Protein AF-A0A956KHQ6-F1 (afdb_monomer_lite)

Radius of gyration: 21.39 Å; chains: 1; bounding box: 48×34×70 Å

pLDDT: mean 74.49, std 21.56, range [24.77, 98.25]

Sequence (279 aa):
MSTRVIALLSSTLSLFLGGCQPMSSISGCDPDSEDFTHARELTGEQVTTFAQRWGVEDPAMISCDQLCRSSYNDQRGWEATTVEASCEMQLETDMSGAVTSATISCAGEGIEYYCEGRRPLGHVELVADARAGTIALADHLVTCAHLEQASVVAFSELAALLTSWGAPARLAARCQAAAVEESRHAARISELARRAGATNEPPAPTQTPAPRSLEDVARHNATEGCVWETWAALRASWTAARAEDPALRAAYAEIAAEEAGHAQLAWDLHAWLIDQLTP

Secondary structure (DSSP, 8-state):
--HHHHHHHHHHHHHHTTT-----S-TT-PPPEEEEEEEEEEEHHHHHHHHHHTT-SSGGG--HHHHHHHHHHHHHSEEE----TT-EEEEEE-TTS-EEEEEEEEEEEEEE---SSPPPTT---------SS---HHHHHHHHHHHHHHHHHHHHHHHHHHHHTT--HHHHHHHHHHHHHHHHHHHHHHHHHHHTT--PPPPP---PPPP--HHHHHHHIIIIIIIIIHHHHHHHHHHHHH-SSHHHHHHHHHHHHHHHHHHHHHHHHHHHHHHHH--

Foldseek 3Di:
DDPVVVVVVVVVVVVVVPPDDPPDPDDPPDFDKDKDKDKDKFFLVLLVVLCVVVVNPASVPDDLFSSVQSVCCQFAVWGFPDKDPPKDKDFDADPVRRTGMMIIITIGMTGHDDAAAFAAQPDDDPPDPPPTGGCQLLNVLLSQLQRLLRLLNRLQVVLVVCVVVVHDNVLSVLSNVLSVVSVVLSVLSQVVSVVSPHHHDHDDPPDDDDDDDLVSVLVSLVPRQQPRLVVNLVVLVVQLVDPPDPSSVVSSVSVNVSSVSSNVSSVVVNVVSVVVVDD

Structure (mmCIF, N/CA/C/O backbone):
data_AF-A0A956KHQ6-F1
#
_entry.id   AF-A0A956KHQ6-F1
#
loop_
_atom_site.group_PDB
_atom_site.id
_atom_site.type_symbol
_atom_site.label_atom_id
_atom_site.label_alt_id
_atom_site.label_comp_id
_atom_site.label_asym_id
_atom_site.label_entity_id
_atom_site.label_seq_id
_atom_site.pdbx_PDB_ins_code
_atom_site.Cartn_x
_atom_site.Cartn_y
_atom_site.Cartn_z
_atom_site.occupancy
_atom_site.B_iso_or_equiv
_atom_site.auth_seq_id
_atom_site.auth_comp_id
_atom_site.auth_asym_id
_atom_site.auth_atom_id
_atom_site.pdbx_PDB_model_num
ATOM 1 N N . MET A 1 1 ? -10.586 -20.099 -1.878 1.00 41.56 1 MET A N 1
ATOM 2 C CA . MET A 1 1 ? -10.909 -18.656 -1.838 1.00 41.56 1 MET A CA 1
ATOM 3 C C . MET A 1 1 ? -12.109 -18.471 -0.929 1.00 41.56 1 MET A C 1
ATOM 5 O O . MET A 1 1 ? -13.126 -19.113 -1.157 1.00 41.56 1 MET A O 1
ATOM 9 N N . SER A 1 2 ? -11.948 -17.719 0.161 1.00 36.72 2 SER A N 1
ATOM 10 C CA . SER A 1 2 ? -12.972 -17.574 1.203 1.00 36.72 2 SER A CA 1
ATOM 11 C C . SER A 1 2 ? -14.155 -16.747 0.692 1.00 36.72 2 SER A C 1
ATOM 13 O O . SER A 1 2 ? -13.960 -15.722 0.042 1.00 36.72 2 SER A O 1
ATOM 15 N N . THR A 1 3 ? -15.375 -17.178 1.012 1.00 33.22 3 THR A N 1
ATOM 16 C CA . THR A 1 3 ? -16.681 -16.651 0.566 1.00 33.22 3 THR A CA 1
ATOM 17 C C . THR A 1 3 ? -16.866 -15.138 0.781 1.00 33.22 3 THR A C 1
ATOM 19 O O . THR A 1 3 ? -17.748 -14.529 0.185 1.00 33.22 3 THR A O 1
ATOM 22 N N . ARG A 1 4 ? -16.010 -14.504 1.592 1.00 38.50 4 ARG A N 1
ATOM 23 C CA . ARG A 1 4 ? -16.016 -13.059 1.875 1.00 38.50 4 ARG A CA 1
ATOM 24 C C . ARG A 1 4 ? -15.347 -12.203 0.788 1.00 38.50 4 ARG A C 1
ATOM 26 O O . ARG A 1 4 ? -15.759 -11.067 0.594 1.00 38.50 4 ARG A O 1
ATOM 33 N N . VAL A 1 5 ? -14.406 -12.757 0.016 1.00 36.94 5 VAL A N 1
ATOM 34 C CA . VAL A 1 5 ? -13.737 -12.050 -1.102 1.00 36.94 5 VAL A CA 1
ATOM 35 C C . VAL A 1 5 ? -14.703 -11.810 -2.274 1.00 36.94 5 VAL A C 1
ATOM 37 O O . VAL A 1 5 ? -14.616 -10.806 -2.970 1.00 36.94 5 VAL A O 1
ATOM 40 N N . ILE A 1 6 ? -15.690 -12.696 -2.450 1.00 38.72 6 ILE A N 1
ATOM 41 C CA . ILE A 1 6 ? -16.720 -12.586 -3.498 1.00 38.72 6 ILE A CA 1
ATOM 42 C C . ILE A 1 6 ? -17.731 -11.468 -3.179 1.00 38.72 6 ILE A C 1
ATOM 44 O O . ILE A 1 6 ? -18.243 -10.820 -4.090 1.00 38.72 6 ILE A O 1
ATOM 48 N N . ALA A 1 7 ? -17.989 -11.197 -1.894 1.00 35.56 7 ALA A N 1
ATOM 49 C CA . ALA A 1 7 ? -18.907 -10.137 -1.480 1.00 35.56 7 ALA A CA 1
ATOM 50 C C . ALA A 1 7 ? -18.351 -8.735 -1.796 1.00 35.56 7 ALA A C 1
ATOM 52 O O . ALA A 1 7 ? -19.097 -7.883 -2.268 1.00 35.56 7 ALA A O 1
ATOM 53 N N . LEU A 1 8 ? -17.038 -8.526 -1.641 1.00 38.88 8 LEU A N 1
ATOM 54 C CA . LEU A 1 8 ? -16.356 -7.271 -1.988 1.00 38.88 8 LEU A CA 1
ATOM 55 C C . LEU A 1 8 ? -16.464 -6.921 -3.480 1.00 38.88 8 LEU A C 1
ATOM 57 O O . LEU A 1 8 ? -16.699 -5.763 -3.812 1.00 38.88 8 LEU A O 1
ATOM 61 N N . LEU A 1 9 ? -16.394 -7.922 -4.364 1.00 38.81 9 LEU A N 1
ATOM 62 C CA . LEU A 1 9 ? -16.571 -7.740 -5.811 1.00 38.81 9 LEU A CA 1
ATOM 63 C C . LEU A 1 9 ? -18.010 -7.359 -6.207 1.00 38.81 9 LEU A C 1
ATOM 65 O O . LEU A 1 9 ? -18.206 -6.715 -7.231 1.00 38.81 9 LEU A O 1
ATOM 69 N N . SER A 1 10 ? -19.023 -7.732 -5.415 1.00 33.00 10 SER A N 1
ATOM 70 C CA . SER A 1 10 ? -20.428 -7.380 -5.700 1.00 33.00 10 SER A CA 1
ATOM 71 C C . SER A 1 10 ? -20.818 -5.991 -5.176 1.00 33.00 10 SER A C 1
ATOM 73 O O . SER A 1 10 ? -21.649 -5.311 -5.785 1.00 33.00 10 SER A O 1
ATOM 75 N N . SER A 1 11 ? -20.210 -5.546 -4.073 1.00 34.38 11 SER A N 1
ATOM 76 C CA . SER A 1 11 ? -20.475 -4.231 -3.470 1.00 34.38 11 SER A CA 1
ATOM 77 C C . SER A 1 11 ? -19.897 -3.083 -4.298 1.00 34.38 11 SER A C 1
ATOM 79 O O . SER A 1 11 ? -20.563 -2.067 -4.486 1.00 34.38 11 SER A O 1
ATOM 81 N N . THR A 1 12 ? -18.688 -3.255 -4.839 1.00 36.56 12 THR A N 1
ATOM 82 C CA . THR A 1 12 ? -18.050 -2.259 -5.713 1.00 36.56 12 THR A CA 1
ATOM 83 C C . THR A 1 12 ? -18.788 -2.129 -7.043 1.00 36.56 12 THR A C 1
ATOM 85 O O . THR A 1 12 ? -19.030 -1.017 -7.500 1.00 36.56 12 THR A O 1
ATOM 88 N N . LEU A 1 13 ? -19.256 -3.241 -7.620 1.00 33.59 13 LEU A N 1
ATOM 89 C CA . LEU A 1 13 ? -19.982 -3.241 -8.895 1.00 33.59 13 LEU A CA 1
ATOM 90 C C . LEU A 1 13 ? -21.376 -2.584 -8.808 1.00 33.59 13 LEU A C 1
ATOM 92 O O . LEU A 1 13 ? -21.855 -2.011 -9.785 1.00 33.59 13 LEU A O 1
ATOM 96 N N . SER A 1 14 ? -22.017 -2.624 -7.635 1.00 32.75 14 SER A N 1
ATOM 97 C CA . SER A 1 14 ? -23.351 -2.037 -7.424 1.00 32.75 14 SER A CA 1
ATOM 98 C C . SER A 1 14 ? -23.334 -0.504 -7.325 1.00 32.75 14 SER A C 1
ATOM 100 O O . SER A 1 14 ? -24.338 0.134 -7.636 1.00 32.75 14 SER A O 1
ATOM 102 N N . LEU A 1 15 ? -22.200 0.099 -6.948 1.00 31.00 15 LEU A N 1
ATOM 103 C CA . LEU A 1 15 ? -22.035 1.559 -6.874 1.00 31.00 15 LEU A CA 1
ATOM 104 C C . LEU A 1 15 ? -21.934 2.210 -8.265 1.00 31.00 15 LEU A C 1
ATOM 106 O O . LEU A 1 15 ? -22.457 3.304 -8.467 1.00 31.00 15 LEU A O 1
ATOM 110 N N . PHE A 1 16 ? -21.355 1.513 -9.248 1.00 33.62 16 PHE A N 1
ATOM 111 C CA . PHE A 1 16 ? -21.218 2.017 -10.622 1.00 33.62 16 PHE A CA 1
ATOM 112 C C . PHE A 1 16 ? -22.543 2.065 -11.399 1.00 33.62 16 PHE A C 1
ATOM 114 O O . PHE A 1 16 ? -22.717 2.904 -12.280 1.00 33.62 16 PHE A O 1
ATOM 121 N N . LEU A 1 17 ? -23.504 1.199 -11.066 1.00 34.88 17 LEU A N 1
ATOM 122 C CA . LEU A 1 17 ? -24.788 1.110 -11.776 1.00 34.88 17 LEU A CA 1
ATOM 123 C C . LEU A 1 17 ? -25.820 2.161 -11.320 1.00 34.88 17 LEU A C 1
ATOM 125 O O . LEU A 1 17 ? -26.855 2.317 -11.965 1.00 34.88 17 LEU A O 1
ATOM 129 N N . GLY A 1 18 ? -25.546 2.888 -10.229 1.00 33.31 18 GLY A N 1
ATOM 130 C CA . GLY A 1 18 ? -26.454 3.877 -9.633 1.00 33.31 18 GLY A CA 1
ATOM 131 C C . GLY A 1 18 ? -26.322 5.309 -10.161 1.00 33.31 18 GLY A C 1
ATOM 132 O O . GLY A 1 18 ? -27.060 6.180 -9.710 1.00 33.31 18 GLY A O 1
ATOM 133 N N . GLY A 1 19 ? -25.397 5.583 -11.088 1.00 25.61 19 GLY A N 1
ATOM 134 C CA . GLY A 1 19 ? -25.216 6.930 -11.643 1.00 25.61 19 GLY A CA 1
ATOM 135 C C . GLY A 1 19 ? -24.637 7.964 -10.666 1.00 25.61 19 GLY A C 1
ATOM 136 O O . GLY A 1 19 ? -24.775 9.162 -10.909 1.00 25.61 19 GLY A O 1
ATOM 137 N N . CYS A 1 20 ? -23.978 7.538 -9.581 1.00 24.77 20 CYS A N 1
ATOM 138 C CA . CYS A 1 20 ? -23.139 8.441 -8.794 1.00 24.77 20 CYS A CA 1
ATOM 139 C C . CYS A 1 20 ? -21.911 8.835 -9.624 1.00 24.77 20 CYS A C 1
ATOM 141 O O . CYS A 1 20 ? -21.140 7.973 -10.044 1.00 24.77 20 CYS A O 1
ATOM 143 N N . GLN A 1 21 ? -21.725 10.137 -9.855 1.00 30.20 21 GLN A N 1
ATOM 144 C CA . GLN A 1 21 ? -20.446 10.672 -10.328 1.00 30.20 21 GLN A CA 1
ATOM 145 C C . GLN A 1 21 ? -19.329 10.342 -9.320 1.00 30.20 21 GLN A C 1
ATOM 147 O O . GLN A 1 21 ? -19.642 10.143 -8.140 1.00 30.20 21 GLN A O 1
ATOM 152 N N . PRO A 1 22 ? -18.048 10.288 -9.742 1.00 32.34 22 PRO A N 1
ATOM 153 C CA . PRO A 1 22 ? -16.935 9.969 -8.858 1.00 32.34 22 PRO A CA 1
ATOM 154 C C . PRO A 1 22 ? -16.649 11.178 -7.962 1.00 32.34 22 PRO A C 1
ATOM 156 O O . PRO A 1 22 ? -15.699 11.919 -8.156 1.00 32.34 22 PRO A O 1
ATOM 159 N N . MET A 1 23 ? -17.513 11.423 -6.983 1.00 29.50 23 MET A N 1
ATOM 160 C CA . MET A 1 23 ? -17.153 12.220 -5.822 1.00 29.50 23 MET A CA 1
ATOM 161 C C . MET A 1 23 ? -16.640 11.232 -4.784 1.00 29.50 23 MET A C 1
ATOM 163 O O . MET A 1 23 ? -17.420 10.615 -4.056 1.00 29.50 23 MET A O 1
ATOM 167 N N . SER A 1 24 ? -15.318 11.045 -4.775 1.00 32.62 24 SER A N 1
ATOM 168 C CA . SER A 1 24 ? -14.598 10.432 -3.661 1.00 32.62 24 SER A CA 1
ATOM 169 C C . SER A 1 24 ? -15.068 11.104 -2.370 1.00 32.62 24 SER A C 1
ATOM 171 O O . SER A 1 24 ? -14.992 12.323 -2.219 1.00 32.62 24 SER A O 1
ATOM 173 N N . SER A 1 25 ? -15.611 10.334 -1.427 1.0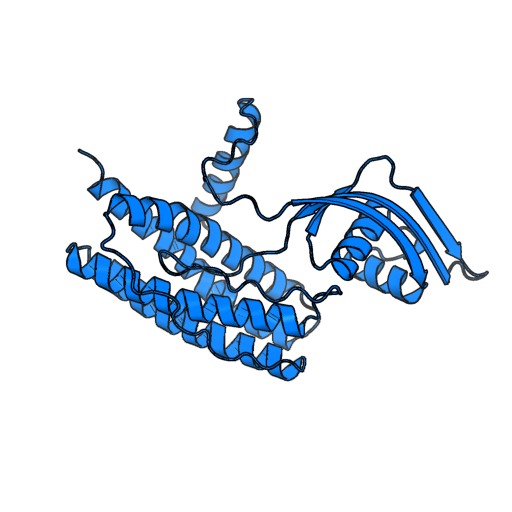0 27.75 25 SER A N 1
ATOM 174 C CA . SER A 1 25 ? -16.112 10.843 -0.144 1.00 27.75 25 SER A CA 1
ATOM 175 C C . SER A 1 25 ? -14.983 11.199 0.836 1.00 27.75 25 SER A C 1
ATOM 177 O O . SER A 1 25 ? -15.183 11.161 2.050 1.00 27.75 25 SER A O 1
ATOM 179 N N . ILE A 1 26 ? -13.783 11.490 0.331 1.00 31.11 26 ILE A N 1
ATOM 180 C CA . ILE A 1 26 ? -12.564 11.661 1.113 1.00 31.11 26 ILE A CA 1
ATOM 181 C C . ILE A 1 26 ? -11.925 13.003 0.739 1.00 31.11 26 ILE A C 1
ATOM 183 O O . ILE A 1 26 ? -11.166 13.121 -0.216 1.00 31.11 26 ILE A O 1
ATOM 187 N N . SER A 1 27 ? -12.250 14.044 1.507 1.00 27.02 27 SER A N 1
ATOM 188 C CA . SER A 1 27 ? -11.581 15.345 1.409 1.00 27.02 27 SER A CA 1
ATOM 189 C C . SER A 1 27 ? -10.087 15.178 1.709 1.00 27.02 27 SER A C 1
ATOM 191 O O . SER A 1 27 ? -9.735 14.894 2.853 1.00 27.02 27 SER A O 1
ATOM 193 N N . GLY A 1 28 ? -9.230 15.400 0.708 1.00 33.12 28 GLY A N 1
ATOM 194 C CA . GLY A 1 28 ? -7.768 15.310 0.830 1.00 33.12 28 GLY A CA 1
ATOM 195 C C . GLY A 1 28 ? -7.148 13.989 0.360 1.00 33.12 28 GLY A C 1
ATOM 196 O O . GLY A 1 28 ? -5.977 13.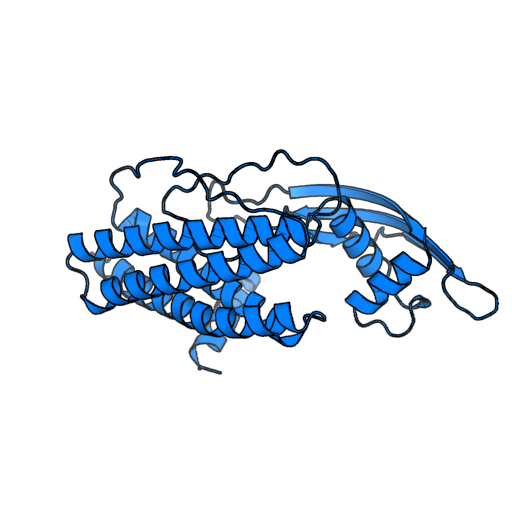759 0.641 1.00 33.12 28 GLY A O 1
ATOM 197 N N . CYS A 1 29 ? -7.907 13.132 -0.332 1.00 36.66 29 CYS A N 1
ATOM 198 C CA . CYS A 1 29 ? -7.406 11.901 -0.952 1.00 36.66 29 CYS A CA 1
ATOM 199 C C . CYS A 1 29 ? -7.827 11.806 -2.422 1.00 36.66 29 CYS A C 1
ATOM 201 O O . CYS A 1 29 ? -8.504 10.855 -2.814 1.00 36.66 29 CYS A O 1
ATOM 203 N N . ASP A 1 30 ? -7.424 12.792 -3.214 1.00 42.19 30 ASP A N 1
ATOM 204 C CA . ASP A 1 30 ? -7.152 12.549 -4.627 1.00 42.19 30 ASP A CA 1
ATOM 205 C C . ASP A 1 30 ? -5.628 12.415 -4.734 1.00 42.19 30 ASP A C 1
ATOM 207 O O . ASP A 1 30 ? -4.937 13.315 -4.244 1.00 42.19 30 ASP A O 1
ATOM 211 N N . PRO A 1 31 ? -5.077 11.305 -5.272 1.00 46.91 31 PRO A N 1
ATOM 212 C CA . PRO A 1 31 ? -3.679 11.320 -5.683 1.00 46.91 31 PRO A CA 1
ATOM 213 C C . PRO A 1 31 ? -3.496 12.495 -6.641 1.00 46.91 31 PRO A C 1
ATOM 215 O O . PRO A 1 31 ? -4.417 12.802 -7.409 1.00 46.91 31 PRO A O 1
ATOM 218 N N . ASP A 1 32 ? -2.336 13.154 -6.584 1.00 52.81 32 ASP A N 1
ATOM 219 C CA . ASP A 1 32 ? -2.045 14.194 -7.561 1.00 52.81 32 ASP A CA 1
ATOM 220 C C . ASP A 1 32 ? -2.244 13.576 -8.947 1.00 52.81 32 ASP A C 1
ATOM 222 O O . ASP A 1 32 ? -1.698 12.518 -9.281 1.00 52.81 32 ASP A O 1
ATOM 226 N N . SER A 1 33 ? -3.153 14.195 -9.690 1.00 68.06 33 SER A N 1
ATOM 227 C CA . SER A 1 33 ? -3.542 13.786 -11.026 1.00 68.06 33 SER A CA 1
ATOM 228 C C . SER A 1 33 ? -3.094 14.857 -11.994 1.00 68.06 33 SER A C 1
ATOM 230 O O . SER A 1 33 ? -3.070 16.053 -11.683 1.00 68.06 33 SER A O 1
ATOM 232 N N . GLU A 1 34 ? -2.691 14.419 -13.173 1.00 79.25 34 GLU A N 1
ATOM 233 C CA . GLU A 1 34 ? -2.316 15.322 -14.241 1.00 79.25 34 GLU A CA 1
ATOM 234 C C . GLU A 1 34 ? -2.882 14.815 -15.556 1.00 79.25 34 GLU A C 1
ATOM 236 O O . GLU A 1 34 ? -2.781 13.631 -15.887 1.00 79.25 34 GLU A O 1
ATOM 241 N N . ASP A 1 35 ? -3.423 15.744 -16.335 1.00 90.00 35 ASP A N 1
ATOM 242 C CA . ASP A 1 35 ? -3.528 15.537 -17.767 1.00 90.00 35 ASP A CA 1
ATOM 243 C C . ASP A 1 35 ? -2.106 15.560 -18.331 1.00 90.00 35 ASP A C 1
ATOM 245 O O . ASP A 1 35 ? -1.358 16.527 -18.144 1.00 90.00 35 ASP A O 1
ATOM 249 N N . PHE A 1 36 ? -1.718 14.503 -19.035 1.00 87.56 36 PHE A N 1
ATOM 250 C CA . PHE A 1 36 ? -0.425 14.428 -19.690 1.00 87.56 36 PHE A CA 1
ATOM 251 C C . PHE A 1 36 ? -0.569 14.521 -21.204 1.00 87.56 36 PHE A C 1
ATOM 253 O O . PHE A 1 36 ? -1.515 14.034 -21.818 1.00 87.56 36 PHE A O 1
ATOM 260 N N . THR A 1 37 ? 0.440 15.121 -21.828 1.00 94.00 37 THR A N 1
ATOM 261 C CA . THR A 1 37 ? 0.752 14.922 -23.243 1.00 94.00 37 THR A CA 1
ATOM 262 C C . THR A 1 37 ? 2.149 14.335 -23.309 1.00 94.00 37 THR A C 1
ATOM 264 O O . THR A 1 37 ? 3.093 14.888 -22.744 1.00 94.00 37 THR A O 1
ATOM 267 N N . HIS A 1 38 ? 2.283 13.200 -23.980 1.00 91.62 38 HIS A N 1
ATOM 268 C CA . HIS A 1 38 ? 3.486 12.389 -23.978 1.00 91.62 38 HIS A CA 1
ATOM 269 C C . HIS A 1 38 ? 3.866 12.020 -25.405 1.00 91.62 38 HIS A C 1
ATOM 271 O O . HIS A 1 38 ? 3.150 11.289 -26.085 1.00 91.62 38 HIS A O 1
ATOM 277 N N . ALA A 1 39 ? 5.004 12.534 -25.863 1.00 95.25 39 ALA A N 1
ATOM 278 C CA . ALA A 1 39 ? 5.555 12.221 -27.172 1.00 95.25 39 ALA A CA 1
ATOM 279 C C . ALA A 1 39 ? 7.018 11.810 -27.027 1.00 95.25 39 ALA A C 1
ATOM 281 O O . ALA A 1 39 ? 7.808 12.523 -26.401 1.00 95.25 39 ALA A O 1
ATOM 282 N N . ARG A 1 40 ? 7.378 10.654 -27.588 1.00 93.75 40 ARG A N 1
ATOM 283 C CA . ARG A 1 40 ? 8.720 10.083 -27.452 1.00 93.75 40 ARG A CA 1
ATOM 284 C C . ARG A 1 40 ? 9.122 9.206 -28.619 1.00 93.75 40 ARG A C 1
ATOM 286 O O . ARG A 1 40 ? 8.302 8.522 -29.220 1.00 93.75 40 ARG A O 1
ATOM 293 N N . GLU A 1 41 ? 10.429 9.178 -28.835 1.00 96.38 41 GLU A N 1
ATOM 294 C CA . GLU A 1 41 ? 11.109 8.150 -29.607 1.00 96.38 41 GLU A CA 1
ATOM 295 C C . GLU A 1 41 ? 11.669 7.095 -28.642 1.00 96.38 41 GLU A C 1
ATOM 297 O O . GLU A 1 41 ? 12.226 7.423 -27.588 1.00 96.38 41 GLU A O 1
ATOM 302 N N . LEU A 1 42 ? 11.475 5.827 -28.986 1.00 94.94 42 LEU A N 1
ATOM 303 C CA . LEU A 1 42 ? 11.859 4.654 -28.214 1.00 94.94 42 LEU A CA 1
ATOM 304 C C . LEU A 1 42 ? 12.750 3.764 -29.076 1.00 94.94 42 LEU A C 1
ATOM 306 O O . LEU A 1 42 ? 12.497 3.578 -30.267 1.00 94.94 42 LEU A O 1
ATOM 310 N N . THR A 1 43 ? 13.774 3.171 -28.472 1.00 97.50 43 THR A N 1
ATOM 311 C CA . THR A 1 43 ? 14.602 2.170 -29.150 1.00 97.50 43 THR A CA 1
ATOM 312 C C . THR A 1 43 ? 13.855 0.841 -29.271 1.00 97.50 43 THR A C 1
ATOM 314 O O . THR A 1 43 ? 12.978 0.529 -28.463 1.00 97.50 43 THR A O 1
ATOM 317 N N . GLY A 1 44 ? 14.236 0.002 -30.237 1.00 93.94 44 GLY A N 1
ATOM 318 C CA . GLY A 1 44 ? 13.680 -1.349 -30.377 1.00 93.94 44 GLY A CA 1
ATOM 319 C C . GLY A 1 44 ? 13.828 -2.210 -29.115 1.00 93.94 44 GLY A C 1
ATOM 320 O O . GLY A 1 44 ? 12.944 -3.002 -28.794 1.00 93.94 44 GLY A O 1
ATOM 321 N N . GLU A 1 45 ? 14.897 -2.000 -28.339 1.00 94.19 45 GLU A N 1
ATOM 322 C CA . GLU A 1 45 ? 15.104 -2.648 -27.037 1.00 94.19 45 GLU A CA 1
ATOM 323 C C . GLU A 1 45 ? 14.061 -2.204 -25.999 1.00 94.19 45 GLU A C 1
ATOM 325 O O . GLU A 1 45 ? 13.486 -3.046 -25.305 1.00 94.19 45 GLU A O 1
ATOM 330 N N . GLN A 1 46 ? 13.758 -0.903 -25.925 1.00 90.69 46 GLN A N 1
ATOM 331 C CA . GLN A 1 46 ? 12.713 -0.385 -25.036 1.00 90.69 46 GLN A CA 1
ATOM 332 C C . GLN A 1 46 ? 11.339 -0.937 -25.425 1.00 90.69 46 GLN A C 1
ATOM 334 O O . GLN A 1 46 ? 10.606 -1.416 -24.564 1.00 90.69 46 GLN A O 1
ATOM 339 N N . VAL A 1 47 ? 11.015 -0.951 -26.722 1.00 93.19 47 VAL A N 1
ATOM 340 C CA . VAL A 1 47 ? 9.746 -1.509 -27.221 1.00 93.19 47 VAL A CA 1
ATOM 341 C C . VAL A 1 47 ? 9.636 -2.999 -26.901 1.00 93.19 47 VAL A C 1
ATOM 343 O O . VAL A 1 47 ? 8.593 -3.450 -26.435 1.00 93.19 47 VAL A O 1
ATOM 346 N N . THR A 1 48 ? 10.719 -3.757 -27.078 1.00 90.19 48 THR A N 1
ATOM 347 C CA . THR A 1 48 ? 10.766 -5.189 -26.743 1.00 90.19 48 THR A CA 1
ATOM 348 C C . THR A 1 48 ? 10.560 -5.419 -25.247 1.00 90.19 48 THR A C 1
ATOM 350 O O . THR A 1 48 ? 9.771 -6.277 -24.856 1.00 90.19 48 THR A O 1
ATOM 353 N N . THR A 1 49 ? 11.214 -4.615 -24.406 1.00 82.50 49 THR A N 1
ATOM 354 C CA . THR A 1 49 ? 11.057 -4.666 -22.945 1.00 82.50 49 THR A CA 1
ATOM 355 C C . THR A 1 49 ? 9.609 -4.383 -22.537 1.00 82.50 49 THR A C 1
ATOM 357 O O . THR A 1 49 ? 9.037 -5.089 -21.706 1.00 82.50 49 THR A O 1
ATOM 360 N N . PHE A 1 50 ? 8.974 -3.385 -23.154 1.00 82.38 50 PHE A N 1
ATOM 361 C CA . PHE A 1 50 ? 7.571 -3.066 -22.900 1.00 82.38 50 PHE A CA 1
ATOM 362 C C . PHE A 1 50 ? 6.624 -4.161 -23.397 1.00 82.38 50 PHE A C 1
ATOM 364 O O . PHE A 1 50 ? 5.719 -4.551 -22.663 1.00 82.38 50 PHE A O 1
ATOM 371 N N . ALA A 1 51 ? 6.854 -4.721 -24.586 1.00 79.00 51 ALA A N 1
ATOM 372 C CA . ALA A 1 51 ? 6.072 -5.840 -25.108 1.00 79.00 51 ALA A CA 1
ATOM 373 C C . ALA A 1 51 ? 6.106 -7.045 -24.154 1.00 79.00 51 ALA A C 1
ATOM 375 O O . ALA A 1 51 ? 5.055 -7.582 -23.806 1.00 79.00 51 ALA A O 1
ATOM 376 N N . GLN A 1 52 ? 7.287 -7.390 -23.633 1.00 74.88 52 GLN A N 1
ATOM 377 C CA . GLN A 1 52 ? 7.451 -8.453 -22.638 1.00 74.88 52 GLN A CA 1
ATOM 378 C C . GLN A 1 52 ? 6.680 -8.166 -21.343 1.00 74.88 52 GLN A C 1
ATOM 380 O O . GLN A 1 52 ? 5.969 -9.048 -20.858 1.00 74.88 52 GLN A O 1
ATOM 385 N N . ARG A 1 53 ? 6.729 -6.927 -20.826 1.00 73.38 53 ARG A N 1
ATOM 386 C CA . ARG A 1 53 ? 5.967 -6.510 -19.630 1.00 73.38 53 ARG A CA 1
ATOM 387 C C . ARG A 1 53 ? 4.454 -6.709 -19.806 1.00 73.38 53 ARG A C 1
ATOM 389 O O . ARG A 1 53 ? 3.772 -7.076 -18.852 1.00 73.38 53 ARG A O 1
ATOM 396 N N . TRP A 1 54 ? 3.938 -6.509 -21.019 1.00 70.31 54 TRP A N 1
ATOM 397 C CA . TRP A 1 54 ? 2.527 -6.722 -21.368 1.00 70.31 54 TRP A CA 1
ATOM 398 C C . TRP A 1 54 ? 2.191 -8.153 -21.816 1.00 70.31 54 TRP A C 1
ATOM 400 O O . TRP A 1 54 ? 1.029 -8.438 -22.109 1.00 70.31 54 TRP A O 1
ATOM 410 N N . GLY A 1 55 ? 3.173 -9.059 -21.869 1.00 71.75 55 GLY A N 1
ATOM 411 C CA . GLY A 1 55 ? 2.987 -10.426 -22.361 1.00 71.75 55 GLY A CA 1
ATOM 412 C C . GLY A 1 55 ? 2.710 -10.509 -23.867 1.00 71.75 55 GLY A C 1
ATOM 413 O O . GLY A 1 55 ? 2.067 -11.454 -24.320 1.00 71.75 55 GLY A O 1
ATOM 414 N N . VAL A 1 56 ? 3.156 -9.519 -24.640 1.00 77.94 56 VAL A N 1
ATOM 415 C CA . VAL A 1 56 ? 3.057 -9.498 -26.101 1.00 77.94 56 VAL A CA 1
ATOM 416 C C . VAL A 1 56 ? 4.279 -10.218 -26.680 1.00 77.94 56 VAL A C 1
ATOM 418 O O . VAL A 1 56 ? 5.406 -9.754 -26.526 1.00 77.94 56 VAL A O 1
ATOM 421 N N . GLU A 1 57 ? 4.058 -11.366 -27.329 1.00 82.56 57 GLU A N 1
ATOM 422 C CA . GLU A 1 57 ? 5.139 -12.221 -27.855 1.00 82.56 57 GLU A CA 1
ATOM 423 C C . GLU A 1 57 ? 5.910 -11.578 -29.016 1.00 82.56 57 GLU A C 1
ATOM 425 O O . GLU A 1 57 ? 7.128 -11.725 -29.106 1.00 82.56 57 GLU A O 1
ATOM 430 N N . ASP A 1 58 ? 5.205 -10.859 -29.892 1.00 89.12 58 ASP A N 1
ATOM 431 C CA . ASP A 1 58 ? 5.788 -10.115 -31.007 1.00 89.12 58 ASP A CA 1
ATOM 432 C C . ASP A 1 58 ? 5.770 -8.610 -30.692 1.00 89.12 58 ASP A C 1
ATOM 434 O O . ASP A 1 58 ? 4.687 -8.017 -30.666 1.00 89.12 58 ASP A O 1
ATOM 438 N N . PRO A 1 59 ? 6.929 -7.956 -30.478 1.00 88.75 59 PRO A N 1
ATOM 439 C CA . PRO A 1 59 ? 6.989 -6.521 -30.215 1.00 88.75 59 PRO A CA 1
ATOM 440 C C . PRO A 1 59 ? 6.322 -5.654 -31.287 1.00 88.75 59 PRO A C 1
ATOM 442 O O . PRO A 1 59 ? 5.889 -4.550 -30.971 1.00 88.75 59 PRO A O 1
ATOM 445 N N . ALA A 1 60 ? 6.184 -6.136 -32.528 1.00 92.31 60 ALA A N 1
ATOM 446 C CA . ALA A 1 60 ? 5.467 -5.417 -33.581 1.00 92.31 60 ALA A CA 1
ATOM 447 C C . ALA A 1 60 ? 3.944 -5.342 -33.341 1.00 92.31 60 ALA A C 1
ATOM 449 O O . ALA A 1 60 ? 3.258 -4.533 -33.966 1.00 92.31 60 ALA A O 1
ATOM 450 N N . MET A 1 61 ? 3.414 -6.164 -32.430 1.00 91.25 61 MET A N 1
ATOM 451 C CA . MET A 1 61 ? 1.993 -6.238 -32.082 1.00 91.25 61 MET A CA 1
ATOM 452 C C . MET A 1 61 ? 1.622 -5.439 -30.826 1.00 91.25 61 MET A C 1
ATOM 454 O O . MET A 1 61 ? 0.452 -5.446 -30.433 1.00 91.25 61 MET A O 1
ATOM 458 N N . ILE A 1 62 ? 2.575 -4.759 -30.178 1.00 90.88 62 ILE A N 1
ATOM 459 C CA . ILE A 1 62 ? 2.265 -3.889 -29.037 1.00 90.88 62 ILE A CA 1
ATOM 460 C C . ILE A 1 62 ? 1.340 -2.750 -29.482 1.00 90.88 62 ILE A C 1
ATOM 462 O O . ILE A 1 62 ? 1.529 -2.158 -30.543 1.00 90.88 62 ILE A O 1
ATOM 466 N N . SER A 1 63 ? 0.313 -2.445 -28.688 1.00 92.25 63 SER A N 1
ATOM 467 C CA . SER A 1 63 ? -0.613 -1.353 -29.008 1.00 92.25 63 SER A CA 1
ATOM 468 C C . SER A 1 63 ? -0.078 0.012 -28.570 1.00 92.25 63 SER A C 1
ATOM 470 O O . SER A 1 63 ? 0.740 0.114 -27.654 1.00 92.25 63 SER A O 1
ATOM 472 N N . CYS A 1 64 ? -0.600 1.077 -29.189 1.00 93.50 64 CYS A N 1
ATOM 473 C CA . CYS A 1 64 ? -0.262 2.451 -28.816 1.00 93.50 64 CYS A CA 1
ATOM 474 C C . CYS A 1 64 ? -0.573 2.737 -27.340 1.00 93.50 64 CYS A C 1
ATOM 476 O O . CYS A 1 64 ? 0.270 3.300 -26.654 1.00 93.50 64 CYS A O 1
ATOM 478 N N . ASP A 1 65 ? -1.733 2.297 -26.831 1.00 89.19 65 ASP A N 1
ATOM 479 C CA . ASP A 1 65 ? -2.100 2.444 -25.412 1.00 89.19 65 ASP A CA 1
ATOM 480 C C . ASP A 1 65 ? -1.052 1.789 -24.500 1.00 89.19 65 ASP A C 1
ATOM 482 O O . ASP A 1 65 ? -0.497 2.452 -23.627 1.00 89.19 65 ASP A O 1
ATOM 486 N N . GLN A 1 66 ? -0.698 0.527 -24.757 1.00 85.25 66 GLN A N 1
ATOM 487 C CA . GLN A 1 66 ? 0.282 -0.204 -23.949 1.00 85.25 66 GLN A CA 1
ATOM 488 C C . GLN A 1 66 ? 1.657 0.472 -23.956 1.00 85.25 66 GLN A C 1
ATOM 490 O O . GLN A 1 66 ? 2.293 0.605 -22.904 1.00 85.25 66 GLN A O 1
ATOM 495 N N . LEU A 1 67 ? 2.106 0.918 -25.133 1.00 89.31 67 LEU A N 1
ATOM 496 C CA . LEU A 1 67 ? 3.398 1.573 -25.303 1.00 89.31 67 LEU A CA 1
ATOM 497 C C . LEU A 1 67 ? 3.411 2.978 -24.680 1.00 89.31 67 LEU A C 1
ATOM 499 O O . LEU A 1 67 ? 4.379 3.341 -24.014 1.00 89.31 67 LEU A O 1
ATOM 503 N N . CYS A 1 68 ? 2.317 3.730 -24.824 1.00 89.94 68 CYS A N 1
ATOM 504 C CA . CYS A 1 68 ? 2.105 5.033 -24.200 1.00 89.94 68 CYS A CA 1
ATOM 505 C C . CYS A 1 68 ? 2.112 4.925 -22.677 1.00 89.94 68 CYS A C 1
ATOM 507 O O . CYS A 1 68 ? 2.909 5.604 -22.036 1.00 89.94 68 CYS A O 1
ATOM 509 N N . ARG A 1 69 ? 1.310 4.019 -22.097 1.00 86.19 69 ARG A N 1
ATOM 510 C CA . ARG A 1 69 ? 1.274 3.784 -20.646 1.00 86.19 69 ARG A CA 1
ATOM 511 C C . ARG A 1 69 ? 2.647 3.419 -20.120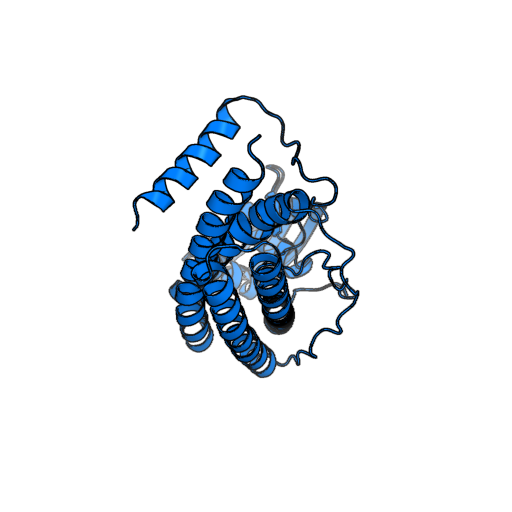 1.00 86.19 69 ARG A C 1
ATOM 513 O O . ARG A 1 69 ? 3.122 4.030 -19.178 1.00 86.19 69 ARG A O 1
ATOM 520 N N . SER A 1 70 ? 3.321 2.449 -20.737 1.00 82.56 70 SER A N 1
ATOM 521 C CA . SER A 1 70 ? 4.656 2.049 -20.278 1.00 82.56 70 SER A CA 1
ATOM 522 C C . SER A 1 70 ? 5.672 3.178 -20.393 1.00 82.56 70 SER A C 1
ATOM 524 O O . SER A 1 70 ? 6.443 3.389 -19.465 1.00 82.56 70 SER A O 1
ATOM 526 N N . SER A 1 71 ? 5.644 3.947 -21.481 1.00 87.19 71 SER A N 1
ATOM 527 C CA . SER A 1 71 ? 6.586 5.045 -21.673 1.00 87.19 71 SER A CA 1
ATOM 528 C C . SER A 1 71 ? 6.306 6.254 -20.773 1.00 87.19 71 SER A C 1
ATOM 530 O O . SER A 1 71 ? 7.266 6.845 -20.277 1.00 87.19 71 SER A O 1
ATOM 532 N N . TYR A 1 72 ? 5.040 6.617 -20.547 1.00 85.38 72 TYR A N 1
ATOM 533 C CA . TYR A 1 72 ? 4.647 7.665 -19.602 1.00 85.38 72 TYR A CA 1
ATOM 534 C C . TYR A 1 72 ? 4.987 7.241 -18.175 1.00 85.38 72 TYR A C 1
ATOM 536 O O . TYR A 1 72 ? 5.685 7.977 -17.481 1.00 85.38 72 TYR A O 1
ATOM 544 N N . ASN A 1 73 ? 4.598 6.027 -17.773 1.00 76.50 73 ASN A N 1
ATOM 545 C CA . ASN A 1 73 ? 4.867 5.516 -16.433 1.00 76.50 73 ASN A CA 1
ATOM 546 C C . ASN A 1 73 ? 6.368 5.481 -16.142 1.00 76.50 73 ASN A C 1
ATOM 548 O O . ASN A 1 73 ? 6.810 5.961 -15.101 1.00 76.50 73 ASN A O 1
ATOM 552 N N . ASP A 1 74 ? 7.165 4.980 -17.087 1.00 74.19 74 ASP A N 1
ATOM 553 C CA . ASP A 1 74 ? 8.614 4.932 -16.936 1.00 74.19 74 ASP A CA 1
ATOM 554 C C . ASP A 1 74 ? 9.254 6.330 -17.016 1.00 74.19 74 ASP A C 1
ATOM 556 O O . ASP A 1 74 ? 10.325 6.529 -16.462 1.00 74.19 74 ASP A O 1
ATOM 560 N N . GLN A 1 75 ? 8.665 7.330 -17.676 1.00 78.69 75 GLN A N 1
ATOM 561 C CA . GLN A 1 75 ? 9.233 8.686 -17.678 1.00 78.69 75 GLN A CA 1
ATOM 562 C C . GLN A 1 75 ? 8.867 9.469 -16.415 1.00 78.69 75 GLN A C 1
ATOM 564 O O . GLN A 1 75 ? 9.705 10.195 -15.872 1.00 78.69 75 GLN A O 1
ATOM 569 N N . ARG A 1 76 ? 7.597 9.390 -16.020 1.00 72.69 76 ARG A N 1
ATOM 570 C CA . ARG A 1 76 ? 6.990 10.237 -14.998 1.00 72.69 76 ARG A CA 1
ATOM 571 C C . ARG A 1 76 ? 7.065 9.625 -13.606 1.00 72.69 76 ARG A C 1
ATOM 573 O O . ARG A 1 76 ? 7.113 10.376 -12.637 1.00 72.69 76 ARG A O 1
ATOM 580 N N . GLY A 1 77 ? 7.074 8.295 -13.515 1.00 57.97 77 GLY A N 1
ATOM 581 C CA . GLY A 1 77 ? 6.918 7.572 -12.255 1.00 57.97 77 GLY A CA 1
ATOM 582 C C . GLY A 1 77 ? 5.473 7.540 -11.751 1.00 57.97 77 GLY A C 1
ATOM 583 O O . GLY A 1 77 ? 5.260 7.326 -10.564 1.00 57.97 77 GLY A O 1
ATOM 584 N N . TRP A 1 78 ? 4.495 7.807 -12.621 1.00 70.19 78 TRP A N 1
ATOM 585 C CA . TRP A 1 78 ? 3.052 7.861 -12.336 1.00 70.19 78 TRP A CA 1
ATOM 586 C C . TRP A 1 78 ? 2.327 6.745 -13.100 1.00 70.19 78 TRP A C 1
ATOM 588 O O . TRP A 1 78 ? 2.888 6.185 -14.038 1.00 70.19 78 TRP A O 1
ATOM 598 N N . GLU A 1 79 ? 1.107 6.382 -12.714 1.00 68.31 79 GLU A N 1
ATOM 599 C CA . GLU A 1 79 ? 0.281 5.429 -13.457 1.00 68.31 79 GLU A CA 1
ATOM 600 C C . GLU A 1 79 ? -0.643 6.186 -14.412 1.00 68.31 79 GLU A C 1
ATOM 602 O O . GLU A 1 79 ? -1.542 6.897 -13.970 1.00 68.31 79 GLU A O 1
ATOM 607 N N . ALA A 1 80 ? -0.464 6.024 -15.725 1.00 73.94 80 ALA A N 1
ATOM 608 C CA . ALA A 1 80 ? -1.478 6.429 -16.694 1.00 73.94 80 ALA A CA 1
ATOM 609 C C . ALA A 1 80 ? -2.762 5.632 -16.426 1.00 73.94 80 ALA A C 1
ATOM 611 O O . ALA A 1 80 ? -2.789 4.415 -16.635 1.00 73.94 80 ALA A O 1
ATOM 612 N N . THR A 1 81 ? -3.824 6.307 -15.988 1.00 66.50 81 THR A N 1
ATOM 613 C CA . THR A 1 81 ? -5.148 5.715 -15.749 1.00 66.50 81 THR A CA 1
ATOM 614 C C . THR A 1 81 ? -5.920 5.630 -17.057 1.00 66.50 81 THR A C 1
ATOM 616 O O . THR A 1 81 ? -6.528 4.598 -17.369 1.00 66.50 81 THR A O 1
ATOM 619 N N . THR A 1 82 ? -5.791 6.653 -17.898 1.00 69.25 82 THR A N 1
ATOM 620 C CA . THR A 1 82 ? -6.390 6.712 -19.228 1.00 69.25 82 THR A CA 1
ATOM 621 C C . THR A 1 82 ? -5.338 7.013 -20.291 1.00 69.25 82 THR A C 1
ATOM 623 O O . THR A 1 82 ? -4.335 7.674 -20.042 1.00 69.25 82 THR A O 1
ATOM 626 N N . VAL A 1 83 ? -5.577 6.499 -21.495 1.00 79.06 83 VAL A N 1
ATOM 627 C CA . VAL A 1 83 ? -4.927 6.968 -22.718 1.00 79.06 83 VAL A CA 1
ATOM 628 C C . VAL A 1 83 ? -6.048 7.298 -23.682 1.00 79.06 83 VAL A C 1
ATOM 630 O O . VAL A 1 83 ? -6.959 6.494 -23.900 1.00 79.06 83 VAL A O 1
ATOM 633 N N . GLU A 1 84 ? -6.016 8.505 -24.222 1.00 88.00 84 GLU A N 1
ATOM 634 C CA . GLU A 1 84 ? -7.011 8.963 -25.171 1.00 88.00 84 GLU A CA 1
ATOM 635 C C . GLU A 1 84 ? -6.943 8.173 -26.482 1.00 88.00 84 GLU A C 1
ATOM 637 O O . GLU A 1 84 ? -5.890 7.716 -26.932 1.00 88.00 84 GLU A O 1
ATOM 642 N N . ALA A 1 85 ? -8.084 8.084 -27.169 1.00 86.19 85 ALA A N 1
ATOM 643 C CA . ALA A 1 85 ? -8.172 7.460 -28.491 1.00 86.19 85 ALA A CA 1
ATOM 644 C C . ALA A 1 85 ? -7.336 8.184 -29.570 1.00 86.19 85 ALA A C 1
ATOM 646 O O . ALA A 1 85 ? -7.167 7.655 -30.665 1.00 86.19 85 ALA A O 1
ATOM 647 N N . SER A 1 86 ? -6.829 9.381 -29.261 1.00 89.56 86 SER A N 1
ATOM 648 C CA . SER A 1 86 ? -5.904 10.178 -30.070 1.00 89.56 86 SER A CA 1
ATOM 649 C C . SER A 1 86 ? -4.461 9.644 -30.058 1.00 89.56 86 SER A C 1
ATOM 651 O O . SER A 1 86 ? -3.602 10.245 -30.693 1.00 89.56 86 SER A O 1
ATOM 653 N N . CYS A 1 87 ? -4.179 8.538 -29.355 1.00 94.56 87 CYS A N 1
ATOM 654 C CA . CYS A 1 87 ? -2.863 7.899 -29.334 1.00 94.56 87 CYS A CA 1
ATOM 655 C C . CYS A 1 87 ? -2.400 7.498 -30.745 1.00 94.56 87 CYS A C 1
ATOM 657 O O . CYS A 1 87 ? -3.006 6.644 -31.398 1.00 94.56 87 CYS A O 1
ATOM 659 N N . GLU A 1 88 ? -1.278 8.067 -31.180 1.00 97.06 88 GLU A N 1
ATOM 660 C CA . GLU A 1 88 ? -0.609 7.767 -32.441 1.00 97.06 88 GLU A CA 1
ATOM 661 C C . GLU A 1 88 ? 0.735 7.077 -32.189 1.00 97.06 88 GLU A C 1
ATOM 663 O O . GLU A 1 88 ? 1.517 7.473 -31.321 1.00 97.06 88 GLU A O 1
ATOM 668 N N . MET A 1 89 ? 1.016 6.035 -32.970 1.00 96.81 89 MET A N 1
ATOM 669 C CA . MET A 1 89 ? 2.259 5.272 -32.891 1.00 96.81 89 MET A CA 1
ATOM 670 C C . MET A 1 89 ? 2.731 4.880 -34.286 1.00 96.81 89 MET A C 1
ATOM 672 O O . MET A 1 89 ? 1.944 4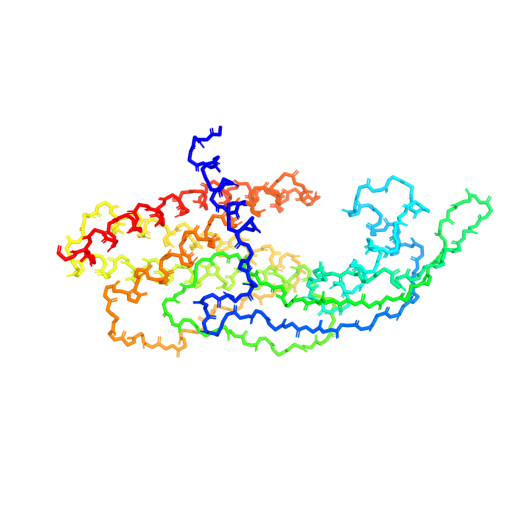.420 -35.115 1.00 96.81 89 MET A O 1
ATOM 676 N N . GLN A 1 90 ? 4.036 4.996 -34.506 1.00 97.62 90 GLN A N 1
ATOM 677 C CA . GLN A 1 90 ? 4.721 4.490 -35.685 1.00 97.62 90 GLN A CA 1
ATOM 678 C C . GLN A 1 90 ? 5.870 3.583 -35.251 1.00 97.62 90 GLN A C 1
ATOM 680 O O . GLN A 1 90 ? 6.713 3.985 -34.454 1.00 97.62 90 GLN A O 1
ATOM 685 N N . LEU A 1 91 ? 5.904 2.367 -35.792 1.00 97.00 91 LEU A N 1
ATOM 686 C CA . LEU A 1 91 ? 6.979 1.402 -35.579 1.00 97.00 91 LEU A CA 1
ATOM 687 C C . LEU A 1 91 ? 7.868 1.346 -36.818 1.00 97.00 91 LEU A C 1
ATOM 689 O O . LEU A 1 91 ? 7.366 1.325 -37.944 1.00 97.00 91 LEU A O 1
ATOM 693 N N . GLU A 1 92 ? 9.176 1.275 -36.606 1.00 96.81 92 GLU A N 1
ATOM 694 C CA . GLU A 1 92 ? 10.128 0.923 -37.653 1.00 96.81 92 GLU A CA 1
ATOM 695 C C . GLU A 1 92 ? 10.637 -0.491 -37.412 1.00 96.81 92 GLU A C 1
ATOM 697 O O . GLU A 1 92 ? 10.951 -0.873 -36.282 1.00 96.81 92 GLU A O 1
ATOM 702 N N . THR A 1 93 ? 10.723 -1.270 -38.485 1.00 96.31 93 THR A N 1
ATOM 703 C CA . THR A 1 93 ? 11.221 -2.643 -38.448 1.00 96.31 93 THR A CA 1
ATOM 704 C C . THR A 1 93 ? 12.341 -2.830 -39.453 1.00 96.31 93 THR A C 1
ATOM 706 O O . THR A 1 93 ? 12.315 -2.252 -40.543 1.00 96.31 93 THR A O 1
ATOM 709 N N . ASP A 1 94 ? 13.289 -3.702 -39.134 1.00 93.88 94 ASP A N 1
ATOM 710 C CA . ASP A 1 94 ? 14.289 -4.139 -40.100 1.00 93.88 94 ASP A CA 1
ATOM 711 C C . ASP A 1 94 ? 13.724 -5.170 -41.100 1.00 93.88 94 ASP A C 1
ATOM 713 O O . ASP A 1 94 ? 12.550 -5.547 -41.076 1.00 93.88 94 ASP A O 1
ATOM 717 N N . MET A 1 95 ? 14.580 -5.659 -42.003 1.00 91.69 95 MET A N 1
ATOM 718 C CA . MET A 1 95 ? 14.189 -6.659 -43.006 1.00 91.69 95 MET A CA 1
ATOM 719 C C . MET A 1 95 ? 13.813 -8.027 -42.415 1.00 91.69 95 MET A C 1
ATOM 721 O O . MET A 1 95 ? 13.259 -8.857 -43.136 1.00 91.69 95 MET A O 1
ATOM 725 N N . SER A 1 96 ? 14.139 -8.291 -41.147 1.00 90.38 96 SER A N 1
ATOM 726 C CA . SER A 1 96 ? 13.727 -9.502 -40.433 1.00 90.38 96 SER A CA 1
ATOM 727 C C . SER A 1 96 ? 12.356 -9.357 -39.766 1.00 90.38 96 SER A C 1
ATOM 729 O O . SER A 1 96 ? 11.808 -10.352 -39.296 1.00 90.38 96 SER A O 1
ATOM 731 N N . GLY A 1 97 ? 11.787 -8.146 -39.767 1.00 87.44 97 GLY A N 1
ATOM 732 C CA . GLY A 1 97 ? 10.555 -7.808 -39.059 1.00 87.44 97 GLY A CA 1
ATOM 733 C C . GLY A 1 97 ? 10.782 -7.420 -37.596 1.00 87.44 97 GLY A C 1
ATOM 734 O O . GLY A 1 97 ? 9.812 -7.177 -36.887 1.00 87.44 97 GLY A O 1
ATOM 735 N N . ALA A 1 98 ? 12.035 -7.335 -37.136 1.00 91.81 98 ALA A N 1
ATOM 736 C CA . ALA A 1 98 ? 12.342 -6.925 -35.772 1.00 91.81 98 ALA A CA 1
ATOM 737 C C . ALA A 1 98 ? 12.162 -5.411 -35.618 1.00 91.81 98 ALA A C 1
ATOM 739 O O . ALA A 1 98 ? 12.651 -4.642 -36.447 1.00 91.81 98 ALA A O 1
ATOM 740 N N . VAL A 1 99 ? 11.488 -4.982 -34.547 1.00 95.69 99 VAL A N 1
ATOM 741 C CA . VAL A 1 99 ? 11.295 -3.558 -34.240 1.00 95.69 99 VAL A CA 1
ATOM 742 C C . VAL A 1 99 ? 12.639 -2.916 -33.899 1.00 95.69 99 VAL A C 1
ATOM 744 O O . VAL A 1 99 ? 13.316 -3.332 -32.960 1.00 95.69 99 VAL A O 1
ATOM 747 N N . THR A 1 100 ? 13.019 -1.882 -34.646 1.00 97.25 100 THR A N 1
ATOM 748 C CA . THR A 1 100 ? 14.266 -1.130 -34.451 1.00 97.25 100 THR A CA 1
ATOM 749 C C . THR A 1 100 ? 14.056 0.156 -33.664 1.00 97.25 100 THR A C 1
ATOM 751 O O . THR A 1 100 ? 14.950 0.576 -32.926 1.00 97.25 100 THR A O 1
ATOM 754 N N . SER A 1 101 ? 12.879 0.766 -33.791 1.00 97.06 101 SER A N 1
ATOM 755 C CA . SER A 1 101 ? 12.487 1.985 -33.083 1.00 97.06 101 SER A CA 1
ATOM 756 C C . SER A 1 101 ? 10.963 2.146 -33.092 1.00 97.06 101 SER A C 1
ATOM 758 O O . SER A 1 101 ? 10.251 1.506 -33.873 1.00 97.06 101 SER A O 1
ATOM 760 N N . ALA A 1 102 ? 10.459 3.008 -32.214 1.00 97.25 102 ALA A N 1
ATOM 761 C CA . ALA A 1 102 ? 9.080 3.469 -32.236 1.00 97.25 102 ALA A CA 1
ATOM 762 C C . ALA A 1 102 ? 9.016 4.969 -31.966 1.00 97.25 102 ALA A C 1
ATOM 764 O O . ALA A 1 102 ? 9.750 5.477 -31.124 1.00 97.25 102 ALA A O 1
ATOM 765 N N . THR A 1 103 ? 8.085 5.659 -32.612 1.00 97.56 103 THR A N 1
ATOM 766 C CA . THR A 1 103 ? 7.653 6.995 -32.195 1.00 97.56 103 THR A CA 1
ATOM 767 C C . THR A 1 103 ? 6.228 6.903 -31.678 1.00 97.56 103 THR A C 1
ATOM 769 O O . THR A 1 103 ? 5.376 6.302 -32.332 1.00 97.56 103 THR A O 1
ATOM 772 N N . ILE A 1 104 ? 5.968 7.497 -30.517 1.00 96.88 104 ILE A N 1
ATOM 773 C CA . ILE A 1 104 ? 4.634 7.612 -29.928 1.00 96.88 104 ILE A CA 1
ATOM 774 C C . ILE A 1 104 ? 4.278 9.070 -29.668 1.00 96.88 104 ILE A C 1
ATOM 776 O O . ILE A 1 104 ? 5.147 9.877 -29.334 1.00 96.88 104 ILE A O 1
ATOM 780 N N . SER A 1 105 ? 2.992 9.385 -29.780 1.00 97.19 105 SER A N 1
ATOM 781 C CA . SER A 1 105 ? 2.387 10.640 -29.346 1.00 97.19 105 SER A CA 1
ATOM 782 C C . SER A 1 105 ? 1.008 10.339 -28.777 1.00 97.19 105 SER A C 1
ATOM 784 O O . SER A 1 105 ? 0.139 9.832 -29.480 1.00 97.19 105 SER A O 1
ATOM 786 N N . CYS A 1 106 ? 0.797 10.623 -27.501 1.00 96.12 106 CYS A N 1
ATOM 787 C CA . CYS A 1 106 ? -0.443 10.319 -26.806 1.00 96.12 106 CYS A CA 1
ATOM 788 C C . CYS A 1 106 ? -0.759 11.363 -25.737 1.00 96.12 106 CYS A C 1
ATOM 790 O O . CYS A 1 106 ? 0.102 12.139 -25.322 1.00 96.12 106 CYS A O 1
ATOM 792 N N . ALA A 1 107 ? -2.007 11.366 -25.290 1.00 94.31 107 ALA A N 1
ATOM 793 C CA . ALA A 1 107 ? -2.465 12.140 -24.151 1.00 94.31 107 ALA A CA 1
ATOM 794 C C . ALA A 1 107 ? -3.368 11.272 -23.274 1.00 94.31 107 ALA A C 1
ATOM 796 O O . ALA A 1 107 ? -3.831 10.212 -23.708 1.00 94.31 107 ALA A O 1
ATOM 797 N N . GLY A 1 108 ? -3.598 11.707 -22.046 1.00 89.75 108 GLY A N 1
ATOM 798 C CA . GLY A 1 108 ? -4.444 11.003 -21.097 1.00 89.75 108 GLY A CA 1
ATOM 799 C C . GLY A 1 108 ? -4.336 11.602 -19.710 1.00 89.75 108 GLY A C 1
ATOM 800 O O . GLY A 1 108 ? -3.798 12.690 -19.536 1.00 89.75 108 GLY A O 1
ATOM 801 N N . GLU A 1 109 ? -4.822 10.857 -18.732 1.00 79.88 109 GLU A N 1
ATOM 802 C CA . GLU A 1 109 ? -4.758 11.207 -17.319 1.00 79.88 109 GLU A CA 1
ATOM 803 C C . GLU A 1 109 ? -3.808 10.241 -16.607 1.00 79.88 109 GLU A C 1
ATOM 805 O O . GLU A 1 109 ? -3.853 9.023 -16.825 1.00 79.88 109 GLU A O 1
ATOM 810 N N . GLY A 1 110 ? -2.927 10.785 -15.774 1.00 74.12 110 GLY A N 1
ATOM 811 C CA . GLY A 1 110 ? -2.023 10.032 -14.920 1.00 74.12 110 GLY A CA 1
ATOM 812 C C . GLY A 1 110 ? -2.258 10.353 -13.454 1.00 74.12 110 GLY A C 1
ATOM 813 O O . GLY A 1 110 ? -2.649 11.467 -13.118 1.00 74.12 110 GLY A O 1
ATOM 814 N N . ILE A 1 111 ? -2.004 9.378 -12.587 1.00 56.97 111 ILE A N 1
ATOM 815 C CA . ILE A 1 111 ? -2.042 9.549 -11.134 1.00 56.97 111 ILE A CA 1
ATOM 816 C C . ILE A 1 111 ? -0.696 9.176 -10.531 1.00 56.97 111 ILE A C 1
ATOM 818 O O . ILE A 1 111 ? -0.047 8.224 -10.971 1.00 56.97 111 ILE A O 1
ATOM 822 N N . GLU A 1 112 ? -0.270 9.896 -9.503 1.00 58.66 112 GLU A N 1
ATOM 823 C CA . GLU A 1 112 ? 0.921 9.523 -8.750 1.00 58.66 112 GLU A CA 1
ATOM 824 C C . GLU A 1 112 ? 0.754 8.125 -8.122 1.00 58.66 112 GLU A C 1
ATOM 826 O O . GLU A 1 112 ? -0.221 7.854 -7.416 1.00 58.66 112 GLU A O 1
ATOM 831 N N . TYR A 1 113 ? 1.697 7.211 -8.399 1.00 44.16 113 TYR A N 1
ATOM 832 C CA . TYR A 1 113 ? 1.683 5.865 -7.820 1.00 44.16 113 TYR A CA 1
ATOM 833 C C . TYR A 1 113 ? 1.747 5.955 -6.299 1.00 44.16 113 TYR A C 1
ATOM 835 O O . TYR A 1 113 ? 2.750 6.415 -5.760 1.00 44.16 113 TYR A O 1
ATOM 843 N N . TYR A 1 114 ? 0.765 5.375 -5.608 1.00 44.81 114 TYR A N 1
ATOM 844 C CA . TYR A 1 114 ? 0.910 5.086 -4.187 1.00 44.81 114 TYR A CA 1
ATOM 845 C C . TYR A 1 114 ? 0.262 3.770 -3.741 1.00 44.81 114 TYR A C 1
ATOM 847 O O . TYR A 1 114 ? -0.726 3.288 -4.298 1.00 44.81 114 TYR A O 1
ATOM 855 N N . CYS A 1 115 ? 0.860 3.269 -2.651 1.00 45.12 115 CYS A N 1
ATOM 856 C CA . CYS A 1 115 ? 0.295 2.466 -1.559 1.00 45.12 115 CYS A CA 1
ATOM 857 C C . CYS A 1 115 ? 0.579 0.953 -1.552 1.00 45.12 115 CYS A C 1
ATOM 859 O O . CYS A 1 115 ? -0.110 0.168 -2.207 1.00 45.12 115 CYS A O 1
ATOM 861 N N . GLU A 1 116 ? 1.500 0.559 -0.668 1.00 53.22 116 GLU A N 1
ATOM 862 C CA . GLU A 1 116 ? 1.532 -0.735 0.031 1.00 53.22 116 GLU A CA 1
ATOM 863 C C . GLU A 1 116 ? 1.414 -0.416 1.544 1.00 53.22 116 GLU A C 1
ATOM 865 O O . GLU A 1 116 ? 2.185 0.406 2.029 1.00 53.22 116 GLU A O 1
ATOM 870 N N . GLY A 1 117 ? 0.412 -0.959 2.252 1.00 52.78 117 GLY A N 1
ATOM 871 C CA . GLY A 1 117 ? 0.289 -0.891 3.725 1.00 52.78 117 GLY A CA 1
ATOM 872 C C . GLY A 1 117 ? -0.550 0.247 4.348 1.00 52.78 117 GLY A C 1
ATOM 873 O O . GLY A 1 117 ? -0.877 1.260 3.714 1.00 52.78 117 GLY A O 1
ATOM 874 N N . ARG A 1 118 ? -0.917 0.060 5.627 1.00 71.06 118 ARG A N 1
ATOM 875 C CA . ARG A 1 118 ? -1.671 1.002 6.483 1.00 71.06 118 ARG A CA 1
ATOM 876 C C . ARG A 1 118 ? -0.807 2.123 7.056 1.00 71.06 118 ARG A C 1
ATOM 878 O O . ARG A 1 118 ? 0.133 1.893 7.813 1.00 71.06 118 ARG A O 1
ATOM 885 N N . ARG A 1 119 ? -1.238 3.375 6.882 1.00 71.50 119 ARG A N 1
ATOM 886 C CA . ARG A 1 119 ? -0.566 4.516 7.530 1.00 71.50 119 ARG A CA 1
ATOM 887 C C . ARG A 1 119 ? -0.877 4.626 9.025 1.00 71.50 119 ARG A C 1
ATOM 889 O O . ARG A 1 119 ? -1.971 4.259 9.466 1.00 71.50 119 ARG A O 1
ATOM 896 N N . PRO A 1 120 ? 0.032 5.223 9.822 1.00 56.50 120 PRO A N 1
ATOM 897 C CA . PRO A 1 120 ? -0.303 5.771 11.121 1.00 56.50 120 PRO A CA 1
ATOM 898 C C . PRO A 1 120 ? -1.431 6.771 11.011 1.00 56.50 120 PRO A C 1
ATOM 900 O O . PRO A 1 120 ? -1.576 7.519 10.041 1.00 56.50 120 PRO A O 1
ATOM 903 N N . LEU A 1 121 ? -2.183 6.847 12.090 1.00 48.28 121 LEU A N 1
ATOM 904 C CA . LEU A 1 121 ? -3.193 7.860 12.248 1.00 48.28 121 LEU A CA 1
ATOM 905 C C . LEU A 1 121 ? -2.510 9.239 12.108 1.00 48.28 121 LEU A C 1
ATOM 907 O O . LEU A 1 121 ? -1.651 9.606 12.902 1.00 48.28 121 LEU A O 1
ATOM 911 N N . GLY A 1 122 ? -2.932 10.056 11.130 1.00 35.88 122 GLY A N 1
ATOM 912 C CA . GLY A 1 122 ? -2.399 11.418 10.907 1.00 35.88 122 GLY A CA 1
ATOM 913 C C . GLY A 1 122 ? -1.002 11.464 10.283 1.00 35.88 122 GLY A C 1
ATOM 914 O O . GLY A 1 122 ? -0.289 12.448 10.474 1.00 35.88 122 GLY A O 1
ATOM 915 N N . HIS A 1 123 ? -0.620 10.402 9.575 1.00 40.03 123 HIS A N 1
ATOM 916 C CA . HIS A 1 123 ? 0.587 10.362 8.766 1.00 40.03 123 HIS A CA 1
ATOM 917 C C . HIS A 1 123 ? 0.616 11.513 7.752 1.00 40.03 123 HIS A C 1
ATOM 919 O O . HIS A 1 123 ? -0.384 11.809 7.099 1.00 40.03 123 HIS A O 1
ATOM 925 N N . VAL A 1 124 ? 1.776 12.154 7.640 1.00 38.47 124 VAL A N 1
ATOM 926 C CA . VAL A 1 124 ? 2.092 13.078 6.552 1.00 38.47 124 VAL A CA 1
ATOM 927 C C . VAL A 1 124 ? 3.126 12.360 5.709 1.00 38.47 124 VAL A C 1
ATOM 929 O O . VAL A 1 124 ? 4.211 12.068 6.219 1.00 38.47 124 VAL A O 1
ATOM 932 N N . GLU A 1 125 ? 2.763 12.058 4.465 1.00 45.69 125 GLU A N 1
ATOM 933 C CA . GLU A 1 125 ? 3.682 11.463 3.500 1.00 45.69 125 GLU A CA 1
ATOM 934 C C . GLU A 1 125 ? 4.914 12.368 3.383 1.00 45.69 125 GLU A C 1
ATOM 936 O O . GLU A 1 125 ? 4.812 13.602 3.320 1.00 45.69 125 GLU A O 1
ATOM 941 N N . LEU A 1 126 ? 6.100 11.765 3.395 1.00 39.16 126 LEU A N 1
ATOM 942 C CA . LEU A 1 126 ? 7.297 12.500 3.024 1.00 39.16 126 LEU A CA 1
ATOM 943 C C . LEU A 1 126 ? 7.153 12.804 1.537 1.00 39.16 126 LEU A C 1
ATOM 945 O O . LEU A 1 126 ? 7.230 11.893 0.719 1.00 39.16 126 LEU A O 1
ATOM 949 N N . VAL A 1 127 ? 6.943 14.076 1.190 1.00 34.47 127 VAL A N 1
ATOM 950 C CA . VAL A 1 127 ? 7.090 14.528 -0.194 1.00 34.47 127 VAL A CA 1
ATOM 951 C C . VAL A 1 127 ? 8.546 14.265 -0.554 1.00 34.47 127 VAL A C 1
ATOM 953 O O . VAL A 1 127 ? 9.439 15.029 -0.179 1.00 34.47 127 VAL A O 1
ATOM 956 N N . ALA A 1 128 ? 8.803 13.127 -1.198 1.00 37.00 128 ALA A N 1
ATOM 957 C CA . ALA A 1 128 ? 10.080 12.890 -1.828 1.00 37.00 128 ALA A CA 1
ATOM 958 C C . ALA A 1 128 ? 10.274 14.047 -2.805 1.00 37.00 128 ALA A C 1
ATOM 960 O O . ALA A 1 128 ? 9.383 14.357 -3.594 1.00 37.00 128 ALA A O 1
ATOM 961 N N . ASP A 1 129 ? 11.406 14.734 -2.694 1.00 31.61 129 ASP A N 1
ATOM 962 C CA . ASP A 1 129 ? 11.787 15.806 -3.602 1.00 31.61 129 ASP A CA 1
ATOM 963 C C . ASP A 1 129 ? 11.886 15.163 -4.995 1.00 31.61 129 ASP A C 1
ATOM 965 O O . ASP A 1 129 ? 12.888 14.519 -5.319 1.00 31.61 129 ASP A O 1
ATOM 969 N N . ALA A 1 130 ? 10.783 15.204 -5.751 1.00 35.69 130 ALA A N 1
ATOM 970 C CA . ALA A 1 130 ? 10.575 14.447 -6.975 1.00 35.69 130 ALA A CA 1
ATOM 971 C C . ALA A 1 130 ? 11.517 14.977 -8.057 1.00 35.69 130 ALA A C 1
ATOM 973 O O . ALA A 1 130 ? 11.169 15.798 -8.907 1.00 35.69 130 ALA A O 1
ATOM 974 N N . ARG A 1 131 ? 12.769 14.524 -8.012 1.00 32.59 131 ARG A N 1
ATOM 975 C CA . ARG A 1 131 ? 13.708 14.679 -9.111 1.00 32.59 131 ARG A CA 1
ATOM 976 C C . ARG A 1 131 ? 13.220 13.777 -10.236 1.00 32.59 131 ARG A C 1
ATOM 978 O O . ARG A 1 131 ? 13.388 12.567 -10.190 1.00 32.59 131 ARG A O 1
ATOM 985 N N . ALA A 1 132 ? 12.591 14.423 -11.213 1.00 30.23 132 ALA A N 1
ATOM 986 C CA . ALA A 1 132 ? 12.107 13.898 -12.482 1.00 30.23 132 ALA A CA 1
ATOM 987 C C . ALA A 1 132 ? 12.904 12.695 -13.035 1.00 30.23 132 ALA A C 1
ATOM 989 O O . ALA A 1 132 ? 14.096 12.818 -13.327 1.00 30.23 132 ALA A O 1
ATOM 990 N N . GLY A 1 133 ? 12.214 11.568 -13.247 1.00 35.56 133 GLY A N 1
ATOM 991 C CA . GLY A 1 133 ? 12.728 10.362 -13.901 1.00 35.56 133 GLY A CA 1
ATOM 992 C C . GLY A 1 133 ? 11.910 9.106 -13.574 1.00 35.56 133 GLY A C 1
ATOM 993 O O . GLY A 1 133 ? 11.032 9.137 -12.716 1.00 35.56 133 GLY A O 1
ATOM 994 N N . THR A 1 134 ? 12.223 7.996 -14.255 1.00 37.38 134 THR A N 1
ATOM 995 C CA . THR A 1 134 ? 11.779 6.635 -13.911 1.00 37.38 134 THR A CA 1
ATOM 996 C C . THR A 1 134 ? 12.039 6.385 -12.434 1.00 37.38 134 THR A C 1
ATOM 998 O O . THR A 1 134 ? 13.189 6.501 -12.011 1.00 37.38 134 THR A O 1
ATOM 1001 N N . ILE A 1 135 ? 11.019 6.022 -11.652 1.00 48.97 135 ILE A N 1
ATOM 1002 C CA . ILE A 1 135 ? 11.260 5.515 -10.297 1.00 48.97 135 ILE A CA 1
ATOM 1003 C C . ILE A 1 135 ? 12.008 4.198 -10.487 1.00 48.97 135 ILE A C 1
ATOM 1005 O O . ILE A 1 135 ? 11.441 3.207 -10.955 1.00 48.97 135 ILE A O 1
ATOM 1009 N N . ALA A 1 136 ? 13.310 4.197 -10.204 1.00 57.31 136 ALA A N 1
ATOM 1010 C CA . ALA A 1 136 ? 14.090 2.977 -10.259 1.00 57.31 136 ALA A CA 1
ATOM 1011 C C . ALA A 1 136 ? 13.470 1.976 -9.275 1.00 57.31 136 ALA A C 1
ATOM 1013 O O . ALA A 1 136 ? 12.972 2.370 -8.222 1.00 57.31 136 ALA A O 1
ATOM 1014 N N . LEU A 1 137 ? 13.532 0.673 -9.567 1.00 61.53 137 LEU A N 1
ATOM 1015 C CA . LEU A 1 137 ? 13.083 -0.371 -8.630 1.00 61.53 137 LEU A CA 1
ATOM 1016 C C . LEU A 1 137 ? 13.612 -0.122 -7.203 1.00 61.53 137 LEU A C 1
ATOM 1018 O O . LEU A 1 137 ? 12.913 -0.362 -6.227 1.00 61.53 137 LEU A O 1
ATOM 1022 N N . ALA A 1 138 ? 14.833 0.402 -7.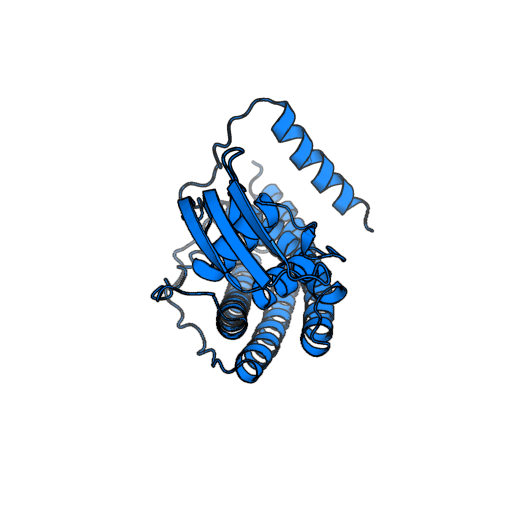097 1.00 62.00 138 ALA A N 1
ATOM 1023 C CA . ALA A 1 138 ? 15.456 0.783 -5.840 1.00 62.00 138 ALA A CA 1
ATOM 1024 C C . ALA A 1 138 ? 14.667 1.864 -5.074 1.00 62.00 138 ALA A C 1
ATOM 1026 O O . ALA A 1 138 ? 14.440 1.698 -3.880 1.00 62.00 138 ALA A O 1
ATOM 1027 N N . ASP A 1 139 ? 14.195 2.911 -5.753 1.00 62.94 139 ASP A N 1
ATOM 1028 C CA . ASP A 1 139 ? 13.401 3.992 -5.159 1.00 62.94 139 ASP A CA 1
ATOM 1029 C C . ASP A 1 139 ? 12.011 3.493 -4.749 1.00 62.94 139 ASP A C 1
ATOM 1031 O O . ASP A 1 139 ? 11.557 3.768 -3.641 1.00 62.94 139 ASP A O 1
ATOM 1035 N N . HIS A 1 140 ? 11.378 2.663 -5.588 1.00 64.31 140 HIS A N 1
ATOM 1036 C CA . HIS A 1 140 ? 10.097 2.035 -5.254 1.00 64.31 140 HIS A CA 1
ATOM 1037 C C . HIS A 1 140 ? 10.199 1.190 -3.976 1.00 64.31 140 HIS A C 1
ATOM 1039 O O . HIS A 1 140 ? 9.373 1.310 -3.074 1.00 64.31 140 HIS A O 1
ATOM 1045 N N . LEU A 1 141 ? 11.249 0.372 -3.869 1.00 70.69 141 LEU A N 1
ATOM 1046 C CA . LEU A 1 141 ? 11.493 -0.454 -2.689 1.00 70.69 141 LEU A CA 1
ATOM 1047 C C . LEU A 1 141 ? 11.824 0.394 -1.452 1.00 70.69 141 LEU A C 1
ATOM 1049 O O . LEU A 1 141 ? 11.445 0.012 -0.348 1.00 70.69 141 LEU A O 1
ATOM 1053 N N . VAL A 1 142 ? 12.492 1.545 -1.600 1.00 73.62 142 VAL A N 1
ATOM 1054 C CA . VAL A 1 142 ? 12.688 2.479 -0.478 1.00 73.62 142 VAL A CA 1
ATOM 1055 C C . VAL A 1 142 ? 11.343 2.989 0.031 1.00 73.62 142 VAL A C 1
ATOM 1057 O O . VAL A 1 142 ? 11.112 2.905 1.238 1.00 73.62 142 VAL A O 1
ATOM 1060 N N . THR A 1 143 ? 10.455 3.432 -0.864 1.00 72.81 143 THR A N 1
ATOM 1061 C CA . THR A 1 143 ? 9.108 3.897 -0.507 1.00 72.81 143 THR A CA 1
ATOM 1062 C C . THR A 1 143 ? 8.300 2.800 0.177 1.00 72.81 143 THR A C 1
ATOM 1064 O O . THR A 1 143 ? 7.761 3.034 1.256 1.00 72.81 143 THR A O 1
ATOM 1067 N N . CYS A 1 144 ? 8.261 1.587 -0.382 1.00 75.19 144 CYS A N 1
ATOM 1068 C CA . CYS A 1 144 ? 7.564 0.468 0.253 1.00 75.19 144 CYS A CA 1
ATOM 1069 C C . CYS A 1 144 ? 8.128 0.195 1.653 1.00 75.19 144 CYS A C 1
ATOM 1071 O O . CYS A 1 144 ? 7.378 0.133 2.618 1.00 75.19 144 CYS A O 1
ATOM 1073 N N . ALA A 1 145 ? 9.455 0.146 1.807 1.00 81.31 145 ALA A N 1
ATOM 1074 C CA . ALA A 1 145 ? 10.074 -0.057 3.112 1.00 81.31 145 ALA A CA 1
ATOM 1075 C C . ALA A 1 145 ? 9.774 1.071 4.115 1.00 81.31 145 ALA A C 1
ATOM 1077 O O . ALA A 1 145 ? 9.734 0.805 5.315 1.00 81.31 145 ALA A O 1
ATOM 1078 N N . HIS A 1 146 ? 9.577 2.317 3.672 1.00 77.19 146 HIS A N 1
ATOM 1079 C CA . HIS A 1 146 ? 9.115 3.402 4.545 1.00 77.19 146 HIS A CA 1
ATOM 1080 C C . HIS A 1 146 ? 7.677 3.199 5.000 1.00 77.19 146 HIS A C 1
ATOM 1082 O O . HIS A 1 146 ? 7.387 3.414 6.178 1.00 77.19 146 HIS A O 1
ATOM 1088 N N . LEU A 1 147 ? 6.803 2.765 4.097 1.00 77.06 147 LEU A N 1
ATOM 1089 C CA . LEU A 1 147 ? 5.401 2.522 4.409 1.00 77.06 147 LEU A CA 1
ATOM 1090 C C . LEU A 1 147 ? 5.238 1.362 5.393 1.00 77.06 147 LEU A C 1
ATOM 1092 O O . LEU A 1 147 ? 4.560 1.547 6.398 1.00 77.06 147 LEU A O 1
ATOM 1096 N N . GLU A 1 148 ? 5.964 0.252 5.227 1.00 86.00 148 GLU A N 1
ATOM 1097 C CA . GLU A 1 148 ? 5.925 -0.844 6.211 1.00 86.00 148 GLU A CA 1
ATOM 1098 C C . GLU A 1 148 ? 6.384 -0.382 7.602 1.00 86.00 148 GLU A C 1
ATOM 1100 O O . GLU A 1 148 ? 5.818 -0.751 8.631 1.00 86.00 148 GLU A O 1
ATOM 1105 N N . GLN A 1 149 ? 7.399 0.489 7.668 1.00 83.44 149 GLN A N 1
ATOM 1106 C CA . GLN A 1 149 ? 7.834 1.075 8.941 1.00 83.44 149 GLN A CA 1
ATOM 1107 C C . GLN A 1 149 ? 6.754 1.973 9.552 1.00 83.44 149 GLN A C 1
ATOM 1109 O O . GLN A 1 149 ? 6.605 2.020 10.776 1.00 83.44 149 GLN A O 1
ATOM 1114 N N . ALA A 1 150 ? 5.981 2.665 8.717 1.00 81.69 150 ALA A N 1
ATOM 1115 C CA . ALA A 1 150 ? 4.827 3.430 9.154 1.00 81.69 150 ALA A CA 1
ATOM 1116 C C . ALA A 1 150 ? 3.722 2.492 9.689 1.00 81.69 150 ALA A C 1
ATOM 1118 O O . ALA A 1 150 ? 3.194 2.744 10.776 1.00 81.69 150 ALA A O 1
ATOM 1119 N N . SER A 1 151 ? 3.443 1.365 9.027 1.00 86.19 151 SER A N 1
ATOM 1120 C CA . SER A 1 151 ? 2.465 0.362 9.477 1.00 86.19 151 SER A CA 1
ATOM 1121 C C . SER A 1 151 ? 2.767 -0.180 10.879 1.00 86.19 151 SER A C 1
ATOM 1123 O O . SER A 1 151 ? 1.854 -0.328 11.699 1.00 86.19 151 SER A O 1
ATOM 1125 N N . VAL A 1 152 ? 4.049 -0.366 11.235 1.00 89.88 152 VAL A N 1
ATOM 1126 C CA . VAL A 1 152 ? 4.465 -0.743 12.606 1.00 89.88 152 VAL A CA 1
ATOM 1127 C C . VAL A 1 152 ? 3.898 0.223 13.650 1.00 89.88 152 VAL A C 1
ATOM 1129 O O . VAL A 1 152 ? 3.345 -0.194 14.678 1.00 89.88 152 VAL A O 1
ATOM 1132 N N . VAL A 1 153 ? 4.035 1.528 13.398 1.00 85.00 153 VAL A N 1
ATOM 1133 C CA . VAL A 1 153 ? 3.537 2.578 14.295 1.00 85.00 153 VAL A CA 1
ATOM 1134 C C . VAL A 1 153 ? 2.010 2.566 14.309 1.00 85.00 153 VAL A C 1
ATOM 1136 O O . VAL A 1 153 ? 1.415 2.567 15.387 1.00 85.00 153 VAL A O 1
ATOM 1139 N N . ALA A 1 154 ? 1.373 2.454 13.141 1.00 86.81 154 ALA A N 1
ATOM 1140 C CA . ALA A 1 154 ? -0.080 2.444 13.004 1.00 86.81 154 ALA A CA 1
ATOM 1141 C C . ALA A 1 154 ? -0.751 1.338 13.828 1.00 86.81 154 ALA A C 1
ATOM 1143 O O . ALA A 1 154 ? -1.716 1.580 14.562 1.00 86.81 154 ALA A O 1
ATOM 1144 N N . PHE A 1 155 ? -0.230 0.117 13.733 1.00 93.31 155 PHE A N 1
ATOM 1145 C CA . PHE A 1 155 ? -0.749 -1.019 14.481 1.00 93.31 155 PHE A CA 1
ATOM 1146 C C . PHE A 1 155 ? -0.463 -0.917 15.981 1.00 93.31 155 PHE A C 1
ATOM 1148 O O . PHE A 1 155 ? -1.321 -1.276 16.794 1.00 93.31 155 PHE A O 1
ATOM 1155 N N . SER A 1 156 ? 0.699 -0.380 16.363 1.00 92.31 156 SER A N 1
ATOM 1156 C CA . SER A 1 156 ? 1.051 -0.154 17.770 1.00 92.31 156 SER A CA 1
ATOM 1157 C C . SER A 1 156 ? 0.128 0.875 18.432 1.00 92.31 156 SER A C 1
ATOM 1159 O O . SER A 1 156 ? -0.382 0.641 19.532 1.00 92.31 156 SER A O 1
ATOM 1161 N N . GLU A 1 157 ? -0.150 1.983 17.744 1.00 88.00 157 GLU A N 1
ATOM 1162 C CA . GLU A 1 157 ? -1.111 3.003 18.176 1.00 88.00 157 GLU A CA 1
ATOM 1163 C C . GLU A 1 157 ? -2.521 2.425 18.303 1.00 88.00 157 GLU A C 1
ATOM 1165 O O . GLU A 1 157 ? -3.200 2.626 19.315 1.00 88.00 157 GLU A O 1
ATOM 1170 N N . LEU A 1 158 ? -2.956 1.653 17.305 1.00 91.19 158 LEU A N 1
ATOM 1171 C CA . LEU A 1 158 ? -4.275 1.037 17.311 1.00 91.19 158 LEU A CA 1
ATOM 1172 C C . LEU A 1 158 ? -4.432 0.044 18.467 1.00 91.19 158 LEU A C 1
ATOM 1174 O O . LEU A 1 158 ? -5.468 0.037 19.127 1.00 91.19 158 LEU A O 1
ATOM 1178 N N . ALA A 1 159 ? -3.405 -0.752 18.769 1.00 95.12 159 ALA A N 1
ATOM 1179 C CA . ALA A 1 159 ? -3.416 -1.646 19.924 1.00 95.12 159 ALA A CA 1
ATOM 1180 C C . ALA A 1 159 ? -3.582 -0.885 21.252 1.00 95.12 159 ALA A C 1
ATOM 1182 O O . ALA A 1 159 ? -4.346 -1.317 22.124 1.00 95.12 159 ALA A O 1
ATOM 1183 N N . ALA A 1 160 ? -2.896 0.253 21.403 1.00 92.56 160 ALA A N 1
ATOM 1184 C CA . ALA A 1 160 ? -2.991 1.093 22.595 1.00 92.56 160 ALA A CA 1
ATOM 1185 C C . ALA A 1 160 ? -4.392 1.711 22.751 1.00 92.56 160 ALA A C 1
ATOM 1187 O O . ALA A 1 160 ? -4.957 1.681 23.846 1.00 92.56 160 ALA A O 1
ATOM 1188 N N . LEU A 1 161 ? -4.981 2.202 21.657 1.00 92.50 161 LEU A N 1
ATOM 1189 C CA . LEU A 1 161 ? -6.339 2.758 21.640 1.00 92.50 161 LEU A CA 1
ATOM 1190 C C . LEU A 1 161 ? -7.403 1.697 21.942 1.00 92.50 161 LEU A C 1
ATOM 1192 O O . LEU A 1 161 ? -8.256 1.897 22.800 1.00 92.50 161 LEU A O 1
ATOM 1196 N N . LEU A 1 162 ? -7.315 0.526 21.311 1.00 94.69 162 LEU A N 1
ATOM 1197 C CA . LEU A 1 162 ? -8.222 -0.591 21.590 1.00 94.69 162 LEU A CA 1
ATOM 1198 C C . LEU A 1 162 ? -8.175 -1.002 23.065 1.00 94.69 162 LEU A C 1
ATOM 1200 O O . LEU A 1 162 ? -9.209 -1.279 23.669 1.00 94.69 162 LEU A O 1
ATOM 1204 N N . THR A 1 163 ? -6.979 -1.005 23.658 1.00 95.00 163 THR A N 1
ATOM 1205 C CA . THR A 1 163 ? -6.804 -1.301 25.083 1.00 95.00 163 THR A CA 1
ATOM 1206 C C . THR A 1 163 ? -7.454 -0.230 25.958 1.00 95.00 163 THR A C 1
ATOM 1208 O O . THR A 1 163 ? -8.149 -0.570 26.915 1.00 95.00 163 THR A O 1
ATOM 1211 N N . SER A 1 164 ? -7.276 1.056 25.633 1.00 93.94 164 SER A N 1
ATOM 1212 C CA . SER A 1 164 ? -7.846 2.156 26.422 1.00 93.94 164 SER A CA 1
ATOM 1213 C C . SER A 1 164 ? -9.376 2.225 26.341 1.00 93.94 164 SER A C 1
ATOM 1215 O O . SER A 1 164 ? -10.016 2.641 27.305 1.00 93.94 164 SER A O 1
ATOM 1217 N N . TRP A 1 165 ? -9.967 1.752 25.241 1.00 94.06 165 TRP A N 1
ATOM 1218 C CA . TRP A 1 165 ? -11.418 1.641 25.060 1.00 94.06 165 TRP A CA 1
ATOM 1219 C C . TRP A 1 165 ? -12.025 0.337 25.586 1.00 94.06 165 TRP A C 1
ATOM 1221 O O . TRP A 1 165 ? -13.232 0.140 25.474 1.00 94.06 165 TRP A O 1
ATOM 1231 N N . GLY A 1 166 ? -11.222 -0.565 26.158 1.00 94.75 166 GLY A N 1
ATOM 1232 C CA . GLY A 1 166 ? -11.720 -1.842 26.674 1.00 94.75 166 GLY A CA 1
ATOM 1233 C C . GLY A 1 166 ? -12.209 -2.798 25.581 1.00 94.75 166 GLY A C 1
ATOM 1234 O O . GLY A 1 166 ? -13.083 -3.629 25.834 1.00 94.75 166 GLY A O 1
ATOM 1235 N N . ALA A 1 167 ? -11.655 -2.700 24.369 1.00 95.94 167 ALA A N 1
ATOM 1236 C CA . ALA A 1 167 ? -11.949 -3.629 23.286 1.00 95.94 167 ALA A CA 1
ATOM 1237 C C . ALA A 1 167 ? -11.566 -5.073 23.674 1.00 95.94 167 ALA A C 1
ATOM 1239 O O . ALA A 1 167 ? -10.689 -5.287 24.520 1.00 95.94 167 ALA A O 1
ATOM 1240 N N . PRO A 1 168 ? -12.153 -6.101 23.028 1.00 97.75 168 PRO A N 1
ATOM 1241 C CA . PRO A 1 168 ? -11.738 -7.484 23.230 1.00 97.75 168 PRO A CA 1
ATOM 1242 C C . PRO A 1 168 ? -10.218 -7.644 23.097 1.00 97.75 168 PRO A C 1
ATOM 1244 O O . PRO A 1 168 ? -9.657 -7.345 22.043 1.00 97.75 168 PRO A O 1
ATOM 1247 N N . ALA A 1 169 ? -9.558 -8.186 24.128 1.00 97.31 169 ALA A N 1
ATOM 1248 C CA . ALA A 1 169 ? -8.092 -8.281 24.201 1.00 97.31 169 ALA A CA 1
ATOM 1249 C C . ALA A 1 169 ? -7.449 -8.941 22.964 1.00 97.31 169 ALA A C 1
ATOM 1251 O O . ALA A 1 169 ? -6.340 -8.593 22.566 1.00 97.31 169 ALA A O 1
ATOM 1252 N N . ARG A 1 170 ? -8.178 -9.855 22.307 1.00 97.81 170 ARG A N 1
ATOM 1253 C CA . ARG A 1 170 ? -7.758 -10.501 21.055 1.00 97.81 170 ARG A CA 1
ATOM 1254 C C . ARG A 1 170 ? -7.524 -9.526 19.894 1.00 97.81 170 ARG A C 1
ATOM 1256 O O . ARG A 1 170 ? -6.707 -9.829 19.035 1.00 97.81 170 ARG A O 1
ATOM 1263 N N . LEU A 1 171 ? -8.242 -8.402 19.828 1.00 97.94 171 LEU A N 1
ATOM 1264 C CA . LEU A 1 171 ? -8.079 -7.407 18.762 1.00 97.94 171 LEU A CA 1
ATOM 1265 C C . LEU A 1 171 ? -6.787 -6.616 18.969 1.00 97.94 171 LEU A C 1
ATOM 1267 O O . LEU A 1 171 ? -5.967 -6.555 18.061 1.00 97.94 171 LEU A O 1
ATOM 1271 N N . ALA A 1 172 ? -6.553 -6.117 20.187 1.00 97.62 172 ALA A N 1
ATOM 1272 C CA . ALA A 1 172 ? -5.307 -5.436 20.533 1.00 97.62 172 ALA A CA 1
ATOM 1273 C C . ALA A 1 172 ? -4.081 -6.353 20.358 1.00 97.62 172 ALA A C 1
ATOM 1275 O O . ALA A 1 172 ? -3.079 -5.934 19.785 1.00 97.62 172 ALA A O 1
ATOM 1276 N N . ALA A 1 173 ? -4.181 -7.622 20.772 1.00 97.94 173 ALA A N 1
ATOM 1277 C CA . ALA A 1 173 ? -3.112 -8.604 20.588 1.00 97.94 173 ALA A CA 1
ATOM 1278 C C . ALA A 1 173 ? -2.803 -8.873 19.105 1.00 97.94 173 ALA A C 1
ATOM 1280 O O . ALA A 1 173 ? -1.641 -9.009 18.733 1.00 97.94 173 ALA A O 1
ATOM 1281 N N . ARG A 1 174 ? -3.825 -8.921 18.240 1.00 98.25 174 ARG A N 1
ATOM 1282 C CA . ARG A 1 174 ? -3.622 -9.073 16.792 1.00 98.25 174 ARG A CA 1
ATOM 1283 C C . ARG A 1 174 ? -3.005 -7.832 16.153 1.00 98.25 174 ARG A C 1
ATOM 1285 O O . ARG A 1 174 ? -2.165 -7.998 15.285 1.00 98.25 174 ARG A O 1
ATOM 1292 N N . CYS A 1 175 ? -3.346 -6.624 16.606 1.00 97.31 175 CYS A N 1
ATOM 1293 C CA . CYS A 1 175 ? -2.645 -5.413 16.170 1.00 97.31 175 CYS A CA 1
ATOM 1294 C C . CYS A 1 175 ? -1.164 -5.449 16.577 1.00 97.31 175 CYS A C 1
ATOM 1296 O O . CYS A 1 175 ? -0.299 -5.145 15.771 1.00 97.31 175 CYS A O 1
ATOM 1298 N N . GLN A 1 176 ? -0.841 -5.887 17.797 1.00 97.75 176 GLN A N 1
ATOM 1299 C CA . GLN A 1 176 ? 0.560 -6.046 18.212 1.00 97.75 176 GLN A CA 1
ATOM 1300 C C . GLN A 1 176 ? 1.302 -7.092 17.369 1.00 97.75 176 GLN A C 1
ATOM 1302 O O . GLN A 1 176 ? 2.459 -6.880 17.022 1.00 97.75 176 GLN A O 1
ATOM 1307 N N . ALA A 1 177 ? 0.644 -8.204 17.026 1.00 97.81 177 ALA A N 1
ATOM 1308 C CA . ALA A 1 177 ? 1.214 -9.205 16.129 1.00 97.81 177 ALA A CA 1
ATOM 1309 C C . ALA A 1 177 ? 1.472 -8.630 14.726 1.00 97.81 177 ALA A C 1
ATOM 1311 O O . ALA A 1 177 ? 2.576 -8.806 14.214 1.00 97.81 177 ALA A O 1
ATOM 1312 N N . ALA A 1 178 ? 0.515 -7.873 14.178 1.00 96.06 178 ALA A N 1
ATOM 1313 C CA . ALA A 1 178 ? 0.662 -7.181 12.900 1.00 96.06 178 ALA A CA 1
ATOM 1314 C C . ALA A 1 178 ? 1.842 -6.199 12.928 1.00 96.06 178 ALA A C 1
ATOM 1316 O O . ALA A 1 178 ? 2.723 -6.293 12.091 1.00 96.06 178 ALA A O 1
ATOM 1317 N N . ALA A 1 179 ? 1.989 -5.372 13.969 1.00 94.75 179 ALA A N 1
ATOM 1318 C CA . ALA A 1 179 ? 3.154 -4.486 14.102 1.00 94.75 179 ALA A CA 1
ATOM 1319 C C . ALA A 1 179 ? 4.505 -5.240 14.065 1.00 94.75 179 ALA A C 1
ATOM 1321 O O . ALA A 1 179 ? 5.507 -4.731 13.564 1.00 94.75 179 ALA A O 1
ATOM 1322 N N . VAL A 1 180 ? 4.550 -6.467 14.594 1.00 96.19 180 VAL A N 1
ATOM 1323 C CA . VAL A 1 180 ? 5.747 -7.318 14.555 1.00 96.19 180 VAL A CA 1
ATOM 1324 C C . VAL A 1 180 ? 5.949 -7.951 13.170 1.00 96.19 180 VAL A C 1
ATOM 1326 O O . VAL A 1 180 ? 7.095 -8.129 12.758 1.00 96.19 180 VAL A O 1
ATOM 1329 N N . GLU A 1 181 ? 4.880 -8.278 12.446 1.00 95.38 181 GLU A N 1
ATOM 1330 C CA . GLU A 1 181 ? 4.914 -8.686 11.029 1.00 95.38 181 GLU A CA 1
ATOM 1331 C C . GLU A 1 181 ? 5.459 -7.556 10.149 1.00 95.38 181 GLU A C 1
ATOM 1333 O O . GLU A 1 181 ? 6.464 -7.755 9.467 1.00 95.38 181 GLU A O 1
ATOM 1338 N N . GLU A 1 182 ? 4.944 -6.341 10.315 1.00 93.50 182 GLU A N 1
ATOM 1339 C CA . GLU A 1 182 ? 5.370 -5.168 9.545 1.00 93.50 182 GLU A CA 1
ATOM 1340 C C . GLU A 1 182 ? 6.833 -4.804 9.763 1.00 93.50 182 GLU A C 1
ATOM 1342 O O . GLU A 1 182 ? 7.553 -4.441 8.834 1.00 93.50 182 GLU A O 1
ATOM 1347 N N . SER A 1 183 ? 7.349 -5.007 10.979 1.00 92.06 183 SER A N 1
ATOM 1348 C CA . SER A 1 183 ? 8.781 -4.821 11.230 1.00 92.06 183 SER A CA 1
ATOM 1349 C C . SER A 1 183 ? 9.650 -5.781 10.401 1.00 92.06 183 SER A C 1
ATOM 1351 O O . SER A 1 183 ? 10.767 -5.434 10.007 1.00 92.06 183 SER A O 1
ATOM 1353 N N . ARG A 1 184 ? 9.139 -6.985 10.092 1.00 93.12 184 ARG A N 1
ATOM 1354 C CA . ARG A 1 184 ? 9.807 -7.936 9.194 1.00 93.12 184 ARG A CA 1
ATOM 1355 C C . ARG A 1 184 ? 9.621 -7.545 7.734 1.00 93.12 184 ARG A C 1
ATOM 1357 O O . ARG A 1 184 ? 10.585 -7.677 6.982 1.00 93.12 184 ARG A O 1
ATOM 1364 N N . HIS A 1 185 ? 8.440 -7.072 7.335 1.00 91.06 185 HIS A N 1
ATOM 1365 C CA . HIS A 1 185 ? 8.187 -6.570 5.979 1.00 91.06 185 HIS A CA 1
ATOM 1366 C C . HIS A 1 185 ? 9.153 -5.425 5.655 1.00 91.06 185 HIS A C 1
ATOM 1368 O O . HIS A 1 185 ? 9.963 -5.542 4.733 1.00 91.06 185 HIS A O 1
ATOM 1374 N N . ALA A 1 186 ? 9.201 -4.412 6.522 1.00 88.06 186 ALA A N 1
ATOM 1375 C CA . ALA A 1 186 ? 10.130 -3.290 6.458 1.00 88.06 186 ALA A CA 1
ATOM 1376 C C . ALA A 1 186 ? 11.587 -3.731 6.271 1.00 88.06 186 ALA A C 1
ATOM 1378 O O . ALA A 1 186 ? 12.285 -3.238 5.382 1.00 88.06 186 ALA A O 1
ATOM 1379 N N . ALA A 1 187 ? 12.055 -4.683 7.085 1.00 89.50 187 ALA A N 1
ATOM 1380 C CA . ALA A 1 187 ? 13.423 -5.186 7.005 1.00 89.50 187 ALA A CA 1
ATOM 1381 C C . ALA A 1 187 ? 13.702 -5.925 5.684 1.00 89.50 187 ALA A C 1
ATOM 1383 O O . ALA A 1 187 ? 14.752 -5.721 5.071 1.00 89.50 187 ALA A O 1
ATOM 1384 N N . ARG A 1 188 ? 12.765 -6.766 5.223 1.00 87.94 188 ARG A N 1
ATOM 1385 C CA . ARG A 1 188 ? 12.893 -7.525 3.967 1.00 87.94 188 ARG A CA 1
ATOM 1386 C C . ARG A 1 188 ? 12.929 -6.596 2.756 1.00 87.94 188 ARG A C 1
ATOM 1388 O O . ARG A 1 188 ? 13.812 -6.737 1.911 1.00 87.94 188 ARG A O 1
ATOM 1395 N N . ILE A 1 189 ? 12.008 -5.638 2.684 1.00 82.00 189 ILE A N 1
ATOM 1396 C CA . ILE A 1 189 ? 11.941 -4.685 1.574 1.00 82.00 189 ILE A CA 1
ATOM 1397 C C . ILE A 1 189 ? 13.160 -3.752 1.595 1.00 82.00 189 ILE A C 1
ATOM 1399 O O . ILE A 1 189 ? 13.757 -3.510 0.547 1.00 82.00 189 ILE A O 1
ATOM 1403 N N . SER A 1 190 ? 13.623 -3.324 2.775 1.00 83.75 190 SER A N 1
ATOM 1404 C CA . SER A 1 190 ? 14.863 -2.538 2.901 1.00 83.75 190 SER A CA 1
ATOM 1405 C C . SER A 1 190 ? 16.084 -3.283 2.353 1.00 83.75 190 SER A C 1
ATOM 1407 O O . SER A 1 190 ? 16.937 -2.688 1.695 1.00 83.75 190 SER A O 1
ATOM 1409 N N . GLU A 1 191 ? 16.177 -4.594 2.583 1.00 84.31 191 GLU A N 1
ATOM 1410 C CA . GLU A 1 191 ? 17.258 -5.417 2.032 1.00 84.31 191 GLU A CA 1
ATOM 1411 C C . GLU A 1 191 ? 17.161 -5.552 0.502 1.00 84.31 191 GLU A C 1
ATOM 1413 O O . GLU A 1 191 ? 18.182 -5.527 -0.191 1.00 84.31 191 GLU A O 1
ATOM 1418 N N . LEU A 1 192 ? 15.946 -5.643 -0.048 1.00 76.81 192 LEU A N 1
ATOM 1419 C CA . LEU A 1 192 ? 15.724 -5.613 -1.496 1.00 76.81 192 LEU A CA 1
ATOM 1420 C C . LEU A 1 192 ? 16.134 -4.259 -2.095 1.00 76.81 192 LEU A C 1
ATOM 1422 O O . LEU A 1 192 ? 16.843 -4.242 -3.101 1.00 76.81 192 LEU A O 1
ATOM 1426 N N . ALA A 1 193 ? 15.773 -3.145 -1.450 1.00 75.56 193 ALA A N 1
ATOM 1427 C CA . ALA A 1 193 ? 16.201 -1.805 -1.851 1.00 75.56 193 ALA A CA 1
ATOM 1428 C C . ALA A 1 193 ? 17.735 -1.694 -1.862 1.00 75.56 193 ALA A C 1
ATOM 1430 O O . ALA A 1 193 ? 18.328 -1.265 -2.855 1.00 75.56 193 ALA A O 1
ATOM 1431 N N . ARG A 1 194 ? 18.394 -2.200 -0.808 1.00 81.50 194 ARG A N 1
ATOM 1432 C CA . ARG A 1 194 ? 19.860 -2.242 -0.685 1.00 81.50 194 ARG A CA 1
ATOM 1433 C C . ARG A 1 194 ? 20.516 -3.031 -1.807 1.00 81.50 194 ARG A C 1
ATOM 1435 O O . ARG A 1 194 ? 21.527 -2.599 -2.359 1.00 81.50 194 ARG A O 1
ATOM 1442 N N . ARG A 1 195 ? 19.948 -4.182 -2.168 1.00 74.00 195 ARG A N 1
ATOM 1443 C CA . ARG A 1 195 ? 20.414 -4.982 -3.309 1.00 74.00 195 ARG A CA 1
ATOM 1444 C C . ARG A 1 195 ? 20.215 -4.277 -4.648 1.00 74.00 195 ARG A C 1
ATOM 1446 O O . ARG A 1 195 ? 21.042 -4.461 -5.536 1.00 74.00 195 ARG A O 1
ATOM 1453 N N . ALA A 1 196 ? 19.154 -3.488 -4.778 1.00 65.12 196 ALA A N 1
ATOM 1454 C CA . ALA A 1 196 ? 18.875 -2.668 -5.952 1.00 65.12 196 ALA A CA 1
ATOM 1455 C C . ALA A 1 196 ? 19.713 -1.372 -6.005 1.00 65.12 196 ALA A C 1
ATOM 1457 O O . ALA A 1 196 ? 19.649 -0.650 -6.995 1.00 65.12 196 ALA A O 1
ATOM 1458 N N . GLY A 1 197 ? 20.536 -1.098 -4.984 1.00 74.38 197 GLY A N 1
ATOM 1459 C CA . GLY A 1 197 ? 21.474 0.027 -4.953 1.00 74.38 197 GLY A CA 1
ATOM 1460 C C . GLY A 1 197 ? 20.988 1.266 -4.198 1.00 74.38 197 GLY A C 1
ATOM 1461 O O . GLY A 1 197 ? 21.690 2.274 -4.220 1.00 74.38 197 GLY A O 1
ATOM 1462 N N . ALA A 1 198 ? 19.844 1.201 -3.511 1.00 73.38 198 ALA A N 1
ATOM 1463 C CA . ALA A 1 198 ? 19.332 2.289 -2.677 1.00 73.38 198 ALA A CA 1
ATOM 1464 C C . ALA A 1 198 ? 19.409 1.949 -1.184 1.00 73.38 198 ALA A C 1
ATOM 1466 O O . ALA A 1 198 ? 19.324 0.795 -0.780 1.00 73.38 198 ALA A O 1
ATOM 1467 N N . THR A 1 199 ? 19.547 2.958 -0.333 1.00 73.81 199 THR A N 1
ATOM 1468 C CA . THR A 1 199 ? 19.508 2.794 1.126 1.00 73.81 199 THR A CA 1
ATOM 1469 C C . THR A 1 199 ? 18.294 3.514 1.688 1.00 73.81 199 THR A C 1
ATOM 1471 O O . THR A 1 199 ? 18.125 4.705 1.443 1.00 73.81 199 THR A O 1
ATOM 1474 N N . ASN A 1 200 ? 17.472 2.799 2.454 1.00 67.69 200 ASN A N 1
ATOM 1475 C CA . ASN A 1 200 ? 16.372 3.370 3.225 1.00 67.69 200 ASN A CA 1
ATOM 1476 C C . ASN A 1 200 ? 16.915 3.876 4.574 1.00 67.69 200 ASN A C 1
ATOM 1478 O O . ASN A 1 200 ? 17.553 3.113 5.304 1.00 67.69 200 ASN A O 1
ATOM 1482 N N . GLU A 1 201 ? 16.678 5.149 4.899 1.00 64.38 201 GLU A N 1
ATOM 1483 C CA . GLU A 1 201 ? 16.803 5.643 6.274 1.00 64.38 201 GLU A CA 1
ATOM 1484 C C . GLU A 1 201 ? 15.455 5.529 6.990 1.00 64.38 201 GLU A C 1
ATOM 1486 O O . GLU A 1 201 ? 14.443 5.901 6.398 1.00 64.38 201 GLU A O 1
ATOM 1491 N N . PRO A 1 202 ? 15.405 5.075 8.254 1.00 53.50 202 PRO A N 1
ATOM 1492 C CA . PRO A 1 202 ? 14.142 4.935 8.963 1.00 53.50 202 PRO A CA 1
ATOM 1493 C C . PRO A 1 202 ? 13.402 6.280 9.059 1.00 53.50 202 PRO A C 1
ATOM 1495 O O . PRO A 1 202 ? 14.040 7.304 9.329 1.00 53.50 202 PRO A O 1
ATOM 1498 N N . PRO A 1 203 ? 12.071 6.311 8.857 1.00 52.34 203 PRO A N 1
ATOM 1499 C CA . PRO A 1 203 ? 11.328 7.554 8.863 1.00 52.34 203 PRO A CA 1
ATOM 1500 C C . PRO A 1 203 ? 11.373 8.172 10.263 1.00 52.34 203 PRO A C 1
ATOM 1502 O O . PRO A 1 203 ? 11.228 7.492 11.283 1.00 52.34 203 PRO A O 1
ATOM 1505 N N . ALA A 1 204 ? 11.568 9.489 10.322 1.00 47.22 204 ALA A N 1
ATOM 1506 C CA . ALA A 1 204 ? 11.440 10.227 11.568 1.00 47.22 204 ALA A CA 1
ATOM 1507 C C . ALA A 1 204 ? 9.947 10.325 11.941 1.00 47.22 204 ALA A C 1
ATOM 1509 O O . ALA A 1 204 ? 9.143 10.693 11.082 1.00 47.22 204 ALA A O 1
ATOM 1510 N N . PRO A 1 205 ? 9.542 10.048 13.195 1.00 47.84 205 PRO A N 1
ATOM 1511 C CA . PRO A 1 205 ? 8.170 10.285 13.629 1.00 47.84 205 PRO A CA 1
ATOM 1512 C C . PRO A 1 205 ? 7.860 11.776 13.480 1.00 47.84 205 PRO A C 1
ATOM 1514 O O . PRO A 1 205 ? 8.481 12.603 14.150 1.00 47.84 205 PRO A O 1
ATOM 1517 N N . THR A 1 206 ? 6.942 12.140 12.584 1.00 47.47 206 THR A N 1
ATOM 1518 C CA . THR A 1 206 ? 6.737 13.555 12.256 1.00 47.47 206 THR A CA 1
ATOM 1519 C C . THR A 1 206 ? 5.822 14.269 13.242 1.00 47.47 206 THR A C 1
ATOM 1521 O O . THR A 1 206 ? 6.001 15.471 13.420 1.00 47.47 206 THR A O 1
ATOM 1524 N N . GLN A 1 207 ? 4.893 13.592 13.933 1.00 47.53 207 GLN A N 1
ATOM 1525 C CA . GLN A 1 207 ? 3.989 14.247 14.892 1.00 47.53 207 GLN A CA 1
ATOM 1526 C C . GLN A 1 207 ? 3.484 13.308 15.996 1.00 47.53 207 GLN A C 1
ATOM 1528 O O . GLN A 1 207 ? 3.274 12.118 15.780 1.00 47.53 207 GLN A O 1
ATOM 1533 N N . THR A 1 208 ? 3.220 13.872 17.178 1.00 43.91 208 THR A N 1
ATOM 1534 C CA . THR A 1 208 ? 2.437 13.217 18.235 1.00 43.91 208 THR A CA 1
ATOM 1535 C C . THR A 1 208 ? 0.953 13.282 17.857 1.00 43.91 208 THR A C 1
ATOM 1537 O O . THR A 1 208 ? 0.442 14.390 17.670 1.00 43.91 208 THR A O 1
ATOM 1540 N N . PRO A 1 209 ? 0.221 12.159 17.766 1.00 55.78 209 PRO A N 1
ATOM 1541 C CA . PRO A 1 209 ? -1.206 12.189 17.466 1.00 55.78 209 PRO A CA 1
ATOM 1542 C C . PRO A 1 209 ? -1.995 13.035 18.479 1.00 55.78 209 PRO A C 1
ATOM 1544 O O . PRO A 1 209 ? -1.854 12.859 19.690 1.00 55.78 209 PRO A O 1
ATOM 1547 N N . ALA A 1 210 ? -2.875 13.915 17.991 1.00 53.50 210 ALA A N 1
ATOM 1548 C CA . ALA A 1 210 ? -3.915 14.543 18.811 1.00 53.50 210 ALA A CA 1
ATOM 1549 C C . ALA A 1 210 ? -4.857 13.474 19.418 1.00 53.50 210 ALA A C 1
ATOM 1551 O O . ALA A 1 210 ? -4.922 12.362 18.884 1.00 53.50 210 ALA A O 1
ATOM 1552 N N . PRO A 1 211 ? -5.615 13.774 20.496 1.00 54.06 211 PRO A N 1
ATOM 1553 C CA . PRO A 1 211 ? -6.659 12.877 20.994 1.00 54.06 211 PRO A CA 1
ATOM 1554 C C . PRO A 1 211 ? -7.648 12.554 19.870 1.00 54.06 211 PRO A C 1
ATOM 1556 O O . PRO A 1 211 ? -8.152 13.471 19.224 1.00 54.06 211 PRO A O 1
ATOM 1559 N N . ARG A 1 212 ? -7.914 11.267 19.626 1.00 73.12 212 ARG A N 1
ATOM 1560 C CA . ARG A 1 212 ? -8.755 10.822 18.503 1.00 73.12 212 ARG A CA 1
ATOM 1561 C C . ARG A 1 212 ? -10.044 10.214 19.003 1.00 73.12 212 ARG A C 1
ATOM 1563 O O . ARG A 1 212 ? -10.025 9.383 19.913 1.00 73.12 212 ARG A O 1
ATOM 1570 N N . SER A 1 213 ? -11.155 10.642 18.415 1.00 87.00 213 SER A N 1
ATOM 1571 C CA . SER A 1 213 ? -12.451 10.049 18.714 1.00 87.00 213 SER A CA 1
ATOM 1572 C C . SER A 1 213 ? -12.515 8.616 18.175 1.00 87.00 213 SER A C 1
ATOM 1574 O O . SER A 1 213 ? -11.779 8.243 17.257 1.00 87.00 213 SER A O 1
ATOM 1576 N N . LEU A 1 214 ? -13.417 7.807 18.732 1.00 90.69 214 LEU A N 1
ATOM 1577 C CA . LEU A 1 214 ? -13.682 6.464 18.213 1.00 90.69 214 LEU A CA 1
ATOM 1578 C C . LEU A 1 214 ? -14.129 6.524 16.739 1.00 90.69 214 LEU A C 1
ATOM 1580 O O . LEU A 1 214 ? -13.736 5.678 15.939 1.00 90.69 214 LEU A O 1
ATOM 1584 N N . GLU A 1 215 ? -14.865 7.575 16.363 1.00 89.38 215 GLU A N 1
ATOM 1585 C CA . GLU A 1 215 ? -15.312 7.827 14.991 1.00 89.38 215 GLU A CA 1
ATOM 1586 C C . GLU A 1 215 ? -14.141 8.069 14.024 1.00 89.38 215 GLU A C 1
ATOM 1588 O O . GLU A 1 215 ? -14.106 7.487 12.938 1.00 89.38 215 GLU A O 1
ATOM 1593 N N . ASP A 1 216 ? -13.146 8.868 14.428 1.00 84.69 216 ASP A N 1
ATOM 1594 C CA . ASP A 1 216 ? -11.952 9.124 13.608 1.00 84.69 216 ASP A CA 1
ATOM 1595 C C . ASP A 1 216 ? -11.194 7.835 13.308 1.00 84.69 216 ASP A C 1
ATOM 1597 O O . ASP A 1 216 ? -10.765 7.595 12.177 1.00 84.69 216 ASP A O 1
ATOM 1601 N N . VAL A 1 217 ? -11.065 6.976 14.316 1.00 87.56 217 VAL A N 1
ATOM 1602 C CA . VAL A 1 217 ? -10.384 5.690 14.174 1.00 87.56 217 VAL A CA 1
ATOM 1603 C C . VAL A 1 217 ? -11.212 4.701 13.363 1.00 87.56 217 VAL A C 1
ATOM 1605 O O . VAL A 1 217 ? -10.637 3.929 12.598 1.00 87.56 217 VAL A O 1
ATOM 1608 N N . ALA A 1 218 ? -12.542 4.752 13.451 1.00 90.12 218 ALA A N 1
ATOM 1609 C CA . ALA A 1 218 ? -13.427 3.958 12.606 1.00 90.12 218 ALA A CA 1
ATOM 1610 C C . ALA A 1 218 ? -13.291 4.318 11.121 1.00 90.12 218 ALA A C 1
ATOM 1612 O O . ALA A 1 218 ? -13.098 3.414 10.304 1.00 90.12 218 ALA A O 1
ATOM 1613 N N . ARG A 1 219 ? -13.316 5.614 10.769 1.00 84.38 219 ARG A N 1
ATOM 1614 C CA . ARG A 1 219 ? -13.093 6.058 9.379 1.00 84.38 219 ARG A CA 1
ATOM 1615 C C . ARG A 1 219 ? -11.702 5.692 8.890 1.00 84.38 219 ARG A C 1
ATOM 1617 O O . ARG A 1 219 ? -11.565 5.112 7.819 1.00 84.38 219 ARG A O 1
ATOM 1624 N N . HIS A 1 220 ? -10.682 5.955 9.700 1.00 82.50 220 HIS A N 1
ATOM 1625 C CA . HIS A 1 220 ? -9.314 5.600 9.347 1.00 82.50 220 HIS A CA 1
ATOM 1626 C C . HIS A 1 220 ? -9.143 4.089 9.146 1.00 82.50 220 HIS A C 1
ATOM 1628 O O . HIS A 1 220 ? -8.484 3.663 8.209 1.00 82.50 220 HIS A O 1
ATOM 1634 N N . ASN A 1 221 ? -9.756 3.250 9.986 1.00 89.94 221 ASN A N 1
ATOM 1635 C CA . ASN A 1 221 ? -9.710 1.800 9.809 1.00 89.94 221 ASN A CA 1
ATOM 1636 C C . ASN A 1 221 ? -10.478 1.326 8.565 1.00 89.94 221 ASN A C 1
ATOM 1638 O O . ASN A 1 221 ? -10.098 0.319 7.973 1.00 89.94 221 ASN A O 1
ATOM 1642 N N . ALA A 1 222 ? -11.551 2.014 8.170 1.00 86.06 222 ALA A N 1
ATOM 1643 C CA . ALA A 1 222 ? -12.260 1.701 6.933 1.00 86.06 222 ALA A CA 1
ATOM 1644 C C . ALA A 1 222 ? -11.365 1.941 5.705 1.00 86.06 222 ALA A C 1
ATOM 1646 O O . ALA A 1 222 ? -11.296 1.079 4.835 1.00 86.06 222 ALA A O 1
ATOM 1647 N N . THR A 1 223 ? -10.629 3.053 5.669 1.00 78.75 223 THR A N 1
ATOM 1648 C CA . THR A 1 223 ? -9.712 3.362 4.563 1.00 78.75 223 THR A CA 1
ATOM 1649 C C . THR A 1 223 ? -8.411 2.564 4.670 1.00 78.75 223 THR A C 1
ATOM 1651 O O . THR A 1 223 ? -8.177 1.646 3.890 1.00 78.75 223 THR A O 1
ATOM 1654 N N . GLU A 1 224 ? -7.592 2.847 5.682 1.00 80.50 224 GLU A N 1
ATOM 1655 C CA . GLU A 1 224 ? -6.247 2.277 5.827 1.00 80.50 224 GLU A CA 1
ATOM 1656 C C . GLU A 1 224 ? -6.254 0.789 6.150 1.00 80.50 224 GLU A C 1
ATOM 1658 O O . GLU A 1 224 ? -5.395 0.051 5.701 1.00 80.50 224 GLU A O 1
ATOM 1663 N N . GLY A 1 225 ? -7.239 0.325 6.914 1.00 86.19 225 GLY A N 1
ATOM 1664 C CA . GLY A 1 225 ? -7.360 -1.094 7.214 1.00 86.19 225 GLY A CA 1
ATOM 1665 C C . GLY A 1 225 ? -8.074 -1.857 6.099 1.00 86.19 225 GLY A C 1
ATOM 1666 O O . GLY A 1 225 ? -7.542 -2.782 5.499 1.00 86.19 225 GLY A O 1
ATOM 1667 N N . CYS A 1 226 ? -9.349 -1.537 5.874 1.00 87.00 226 CYS A N 1
ATOM 1668 C CA . CYS A 1 226 ? -10.210 -2.417 5.084 1.00 87.00 226 CYS A CA 1
ATOM 1669 C C . CYS A 1 226 ? -9.911 -2.327 3.588 1.00 87.00 226 CYS A C 1
ATOM 1671 O O . CYS A 1 226 ? -9.963 -3.351 2.907 1.00 87.00 226 CYS A O 1
ATOM 1673 N N . VAL A 1 227 ? -9.606 -1.133 3.075 1.00 82.94 227 VAL A N 1
ATOM 1674 C CA . VAL A 1 227 ? -9.256 -0.953 1.662 1.00 82.94 227 VAL A CA 1
ATOM 1675 C C . VAL A 1 227 ? -7.777 -1.250 1.449 1.00 82.94 227 VAL A C 1
ATOM 1677 O O . VAL A 1 227 ? -7.457 -2.139 0.658 1.00 82.94 227 VAL A O 1
ATOM 1680 N N . TRP A 1 228 ? -6.889 -0.562 2.169 1.00 79.94 228 TRP A N 1
ATOM 1681 C CA . TRP A 1 228 ? -5.463 -0.591 1.840 1.00 79.94 228 TRP A CA 1
ATOM 1682 C C . TRP A 1 228 ? -4.761 -1.906 2.179 1.00 79.94 228 TRP A C 1
ATOM 1684 O O . TRP A 1 228 ? -4.078 -2.420 1.299 1.00 79.94 228 TRP A O 1
ATOM 1694 N N . GLU A 1 229 ? -5.017 -2.539 3.326 1.00 83.50 229 GLU A N 1
ATOM 1695 C CA . GLU A 1 229 ? -4.433 -3.871 3.603 1.00 83.50 229 GLU A CA 1
ATOM 1696 C C . GLU A 1 229 ? -4.971 -4.938 2.638 1.00 83.50 229 GLU A C 1
ATOM 1698 O O . GLU A 1 229 ? -4.271 -5.862 2.226 1.00 83.50 229 GLU A O 1
ATOM 1703 N N . THR A 1 230 ? -6.238 -4.814 2.219 1.00 84.88 230 THR A N 1
ATOM 1704 C CA . THR A 1 230 ? -6.806 -5.728 1.214 1.00 84.88 230 THR A CA 1
ATOM 1705 C C . THR A 1 230 ? -6.103 -5.552 -0.132 1.00 84.88 230 THR A C 1
ATOM 1707 O O . THR A 1 230 ? -5.802 -6.537 -0.811 1.00 84.88 230 THR A O 1
ATOM 1710 N N . TRP A 1 231 ? -5.840 -4.307 -0.530 1.00 80.31 231 TRP A N 1
ATOM 1711 C CA . TRP A 1 231 ? -5.101 -4.000 -1.749 1.00 80.31 231 TRP A CA 1
ATOM 1712 C C . TRP A 1 231 ? -3.642 -4.460 -1.670 1.00 80.31 231 TRP A C 1
ATOM 1714 O O . TRP A 1 231 ? -3.161 -5.095 -2.611 1.00 80.31 231 TRP A O 1
ATOM 1724 N N . ALA A 1 232 ? -2.971 -4.229 -0.539 1.00 77.81 232 ALA A N 1
ATOM 1725 C CA . ALA A 1 232 ? -1.607 -4.678 -0.277 1.00 77.81 232 ALA A CA 1
ATOM 1726 C C . ALA A 1 232 ? -1.493 -6.204 -0.409 1.00 77.81 232 ALA A C 1
ATOM 1728 O O . ALA A 1 232 ? -0.660 -6.697 -1.171 1.00 77.81 232 ALA A O 1
ATOM 1729 N N . ALA A 1 233 ? -2.419 -6.960 0.193 1.00 82.19 233 ALA A N 1
ATOM 1730 C CA . ALA A 1 233 ? -2.466 -8.417 0.063 1.00 82.19 233 ALA A CA 1
ATOM 1731 C C . ALA A 1 233 ? -2.606 -8.888 -1.398 1.00 82.19 233 ALA A C 1
ATOM 1733 O O . ALA A 1 233 ? -1.961 -9.858 -1.819 1.00 82.19 233 ALA A O 1
ATOM 1734 N N . LEU A 1 234 ? -3.442 -8.210 -2.195 1.00 81.56 234 LEU A N 1
ATOM 1735 C CA . LEU A 1 234 ? -3.634 -8.522 -3.615 1.00 81.56 234 LEU A CA 1
ATOM 1736 C C . LEU A 1 234 ? -2.381 -8.214 -4.440 1.00 81.56 234 LEU A C 1
ATOM 1738 O O . LEU A 1 234 ? -1.954 -9.059 -5.232 1.00 81.56 234 LEU A O 1
ATOM 1742 N N . ARG A 1 235 ? -1.780 -7.038 -4.236 1.00 76.81 235 ARG A N 1
ATOM 1743 C CA . ARG A 1 235 ? -0.531 -6.636 -4.891 1.00 76.81 235 ARG A CA 1
ATOM 1744 C C . ARG A 1 235 ? 0.602 -7.592 -4.562 1.00 76.81 235 ARG A C 1
ATOM 1746 O O . ARG A 1 235 ? 1.228 -8.123 -5.477 1.00 76.81 235 ARG A O 1
ATOM 1753 N N . ALA A 1 236 ? 0.810 -7.885 -3.282 1.00 76.81 236 ALA A N 1
ATOM 1754 C CA . ALA A 1 236 ? 1.846 -8.804 -2.845 1.00 76.81 236 ALA A CA 1
ATOM 1755 C C . ALA A 1 236 ? 1.655 -10.195 -3.463 1.00 76.81 236 ALA A C 1
ATOM 1757 O O . ALA A 1 236 ? 2.602 -10.781 -3.987 1.00 76.81 236 ALA A O 1
ATOM 1758 N N . SER A 1 237 ? 0.413 -10.689 -3.520 1.00 77.62 237 SER A N 1
ATOM 1759 C CA . SER A 1 237 ? 0.090 -11.958 -4.188 1.00 77.62 237 SER A CA 1
ATOM 1760 C C . SER A 1 237 ? 0.404 -11.932 -5.688 1.00 77.62 237 SER A C 1
ATOM 1762 O O . SER A 1 237 ? 0.903 -12.915 -6.243 1.00 77.62 237 SER A O 1
ATOM 1764 N N . TRP A 1 238 ? 0.113 -10.819 -6.367 1.00 77.00 238 TRP A N 1
ATOM 1765 C CA . TRP A 1 238 ? 0.418 -10.644 -7.786 1.00 77.00 238 TRP A CA 1
ATOM 1766 C C . TRP A 1 238 ? 1.931 -10.626 -8.032 1.00 77.00 238 TRP A C 1
ATOM 1768 O O . TRP A 1 238 ? 2.407 -11.363 -8.900 1.00 77.00 238 TRP A O 1
ATOM 1778 N N . THR A 1 239 ? 2.683 -9.869 -7.229 1.00 69.50 239 THR A N 1
ATOM 1779 C CA . THR A 1 239 ? 4.147 -9.773 -7.314 1.00 69.50 239 THR A CA 1
ATOM 1780 C C . THR A 1 239 ? 4.800 -11.120 -7.021 1.00 69.50 239 THR A C 1
ATOM 1782 O O . THR A 1 239 ? 5.662 -11.565 -7.778 1.00 69.50 239 THR A O 1
ATOM 1785 N N . ALA A 1 240 ? 4.325 -11.837 -6.000 1.00 71.94 240 ALA A N 1
ATOM 1786 C CA . ALA A 1 240 ? 4.777 -13.187 -5.675 1.00 71.94 240 ALA A CA 1
ATOM 1787 C C . ALA A 1 240 ? 4.628 -14.163 -6.855 1.00 71.94 240 ALA A C 1
ATOM 1789 O O . ALA A 1 240 ? 5.487 -15.018 -7.078 1.00 71.94 240 ALA A O 1
ATOM 1790 N N . ALA A 1 241 ? 3.545 -14.030 -7.626 1.00 67.62 241 ALA A N 1
ATOM 1791 C CA . ALA A 1 241 ? 3.249 -14.906 -8.753 1.00 67.62 241 ALA A CA 1
ATOM 1792 C C . ALA A 1 241 ? 3.980 -14.522 -10.049 1.00 67.62 241 ALA A C 1
ATOM 1794 O O . ALA A 1 241 ? 4.233 -15.401 -10.874 1.00 67.62 241 ALA A O 1
ATOM 1795 N N . ARG A 1 242 ? 4.276 -13.232 -10.260 1.00 63.66 242 ARG A N 1
ATOM 1796 C CA . ARG A 1 242 ? 4.706 -12.711 -11.571 1.00 63.66 242 ARG A CA 1
ATOM 1797 C C . ARG A 1 242 ? 6.085 -12.075 -11.614 1.00 63.66 242 ARG A C 1
ATOM 1799 O O . ARG A 1 242 ? 6.600 -11.912 -12.714 1.00 63.66 242 ARG A O 1
ATOM 1806 N N . ALA A 1 243 ? 6.694 -11.730 -10.481 1.00 59.62 243 ALA A N 1
ATOM 1807 C CA . ALA A 1 243 ? 8.015 -11.114 -10.506 1.00 59.62 243 ALA A CA 1
ATOM 1808 C C . ALA A 1 243 ? 9.049 -12.041 -11.169 1.00 59.62 243 ALA A C 1
ATOM 1810 O O . ALA A 1 243 ? 9.081 -13.255 -10.931 1.00 59.62 243 ALA A O 1
ATOM 1811 N N . GLU A 1 244 ? 9.910 -11.465 -12.004 1.00 57.44 244 GLU A N 1
ATOM 1812 C CA . GLU A 1 244 ? 10.983 -12.206 -12.671 1.00 57.44 244 GLU A CA 1
ATOM 1813 C C . GLU A 1 244 ? 12.109 -12.555 -11.688 1.00 57.44 244 GLU A C 1
ATOM 1815 O O . GLU A 1 244 ? 12.583 -13.695 -11.690 1.00 57.44 244 GLU A O 1
ATOM 1820 N N . ASP A 1 245 ? 12.469 -11.620 -10.793 1.00 59.78 245 ASP A N 1
ATOM 1821 C CA . ASP A 1 245 ? 13.460 -11.841 -9.731 1.00 59.78 245 ASP A CA 1
ATOM 1822 C C . ASP A 1 245 ? 12.930 -12.877 -8.713 1.00 59.78 245 ASP A C 1
ATOM 1824 O O . ASP A 1 245 ? 11.944 -12.617 -8.008 1.00 59.78 245 ASP A O 1
ATOM 1828 N N . PRO A 1 246 ? 13.592 -14.044 -8.570 1.00 65.56 246 PRO A N 1
ATOM 1829 C CA . PRO A 1 246 ? 13.208 -15.063 -7.598 1.00 65.56 246 PRO A CA 1
ATOM 1830 C C . PRO A 1 246 ? 13.171 -14.560 -6.152 1.00 65.56 246 PRO A C 1
ATOM 1832 O O . PRO A 1 246 ? 12.379 -15.062 -5.355 1.00 65.56 246 PRO A O 1
ATOM 1835 N N . ALA A 1 247 ? 14.010 -13.587 -5.802 1.00 69.06 247 ALA A N 1
ATOM 1836 C CA . ALA A 1 247 ? 14.051 -13.032 -4.461 1.00 69.06 247 ALA A CA 1
ATOM 1837 C C . ALA A 1 247 ? 12.885 -12.075 -4.185 1.00 69.06 247 ALA A C 1
ATOM 1839 O O . ALA A 1 247 ? 12.375 -12.078 -3.066 1.00 69.06 247 ALA A O 1
ATOM 1840 N N . LEU A 1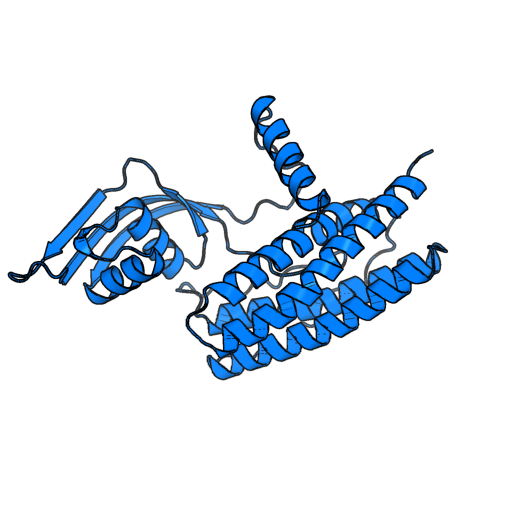 248 ? 12.423 -11.321 -5.193 1.00 69.44 248 LEU A N 1
ATOM 1841 C CA . LEU A 1 248 ? 11.177 -10.555 -5.085 1.00 69.44 248 LEU A CA 1
ATOM 1842 C C . LEU A 1 248 ? 9.989 -11.502 -4.910 1.00 69.44 248 LEU A C 1
ATOM 1844 O O . LEU A 1 248 ? 9.192 -11.307 -3.997 1.00 69.44 248 LEU A O 1
ATOM 1848 N N . ARG A 1 249 ? 9.909 -12.581 -5.705 1.00 76.88 249 ARG A N 1
ATOM 1849 C CA . ARG A 1 249 ? 8.833 -13.575 -5.548 1.00 76.88 249 ARG A CA 1
ATOM 1850 C C . ARG A 1 249 ? 8.792 -14.179 -4.149 1.00 76.88 249 ARG A C 1
ATOM 1852 O O . ARG A 1 249 ? 7.720 -14.277 -3.565 1.00 76.88 249 ARG A O 1
ATOM 1859 N N . ALA A 1 250 ? 9.947 -14.590 -3.624 1.00 78.94 250 ALA A N 1
ATOM 1860 C CA . ALA A 1 250 ? 10.033 -15.202 -2.302 1.00 78.94 250 ALA A CA 1
ATOM 1861 C C . ALA A 1 250 ? 9.615 -14.225 -1.191 1.00 78.94 250 ALA A C 1
ATOM 1863 O O . ALA A 1 250 ? 8.800 -14.587 -0.347 1.00 78.94 250 ALA A O 1
ATOM 1864 N N . ALA A 1 251 ? 10.115 -12.985 -1.227 1.00 78.25 251 ALA A N 1
ATOM 1865 C CA . ALA A 1 251 ? 9.762 -11.965 -0.243 1.00 78.25 251 ALA A CA 1
ATOM 1866 C C . ALA A 1 251 ? 8.260 -11.644 -0.266 1.00 78.25 251 ALA A C 1
ATOM 1868 O O . ALA A 1 251 ? 7.599 -11.702 0.770 1.00 78.25 251 ALA A O 1
ATOM 1869 N N . TYR A 1 252 ? 7.703 -11.381 -1.451 1.00 78.62 252 TYR A N 1
ATOM 1870 C CA . TYR A 1 252 ? 6.292 -11.028 -1.588 1.00 78.62 252 TYR A CA 1
ATOM 1871 C C . TYR A 1 252 ? 5.341 -12.206 -1.333 1.00 78.62 252 TYR A C 1
ATOM 1873 O O . TYR A 1 252 ? 4.196 -11.977 -0.961 1.00 78.62 252 TYR A O 1
ATOM 1881 N N . ALA A 1 253 ? 5.786 -13.461 -1.470 1.00 82.12 253 ALA A N 1
ATOM 1882 C CA . ALA A 1 253 ? 4.979 -14.626 -1.095 1.00 82.12 253 ALA A CA 1
ATOM 1883 C C . ALA A 1 253 ? 4.758 -14.720 0.424 1.00 82.12 253 ALA A C 1
ATOM 1885 O O . ALA A 1 253 ? 3.672 -15.105 0.858 1.00 82.12 253 ALA A O 1
ATOM 1886 N N . GLU A 1 254 ? 5.774 -14.374 1.220 1.00 86.69 254 GLU A N 1
ATOM 1887 C CA . GLU A 1 254 ? 5.657 -14.305 2.680 1.00 86.69 254 GLU A CA 1
ATOM 1888 C C . GLU A 1 254 ? 4.773 -13.124 3.093 1.00 86.69 254 GLU A C 1
ATOM 1890 O O . GLU A 1 254 ? 3.791 -13.330 3.806 1.00 86.69 254 GLU A O 1
ATOM 1895 N N . ILE A 1 255 ? 5.058 -11.932 2.554 1.00 85.38 255 ILE A N 1
ATOM 1896 C CA . ILE A 1 255 ? 4.292 -10.703 2.821 1.00 85.38 255 ILE A CA 1
ATOM 1897 C C . ILE A 1 255 ? 2.813 -10.916 2.479 1.00 85.38 255 ILE A C 1
ATOM 1899 O O . ILE A 1 255 ? 1.952 -10.710 3.322 1.00 85.38 255 ILE A O 1
ATOM 1903 N N . ALA A 1 256 ? 2.487 -11.461 1.301 1.00 82.94 256 ALA A N 1
ATOM 1904 C CA . ALA A 1 256 ? 1.100 -11.685 0.883 1.00 82.94 256 ALA A CA 1
ATOM 1905 C C . ALA A 1 256 ? 0.265 -12.517 1.873 1.00 82.94 256 ALA A C 1
ATOM 1907 O O . ALA A 1 256 ? -0.942 -12.299 2.009 1.00 82.94 256 ALA A O 1
ATOM 1908 N N . ALA A 1 257 ? 0.884 -13.493 2.543 1.00 84.50 257 ALA A N 1
ATOM 1909 C CA . ALA A 1 257 ? 0.200 -14.311 3.535 1.00 84.50 257 ALA A CA 1
ATOM 1910 C C . ALA A 1 257 ? -0.072 -13.533 4.835 1.00 84.50 257 ALA A C 1
ATOM 1912 O O . ALA A 1 257 ? -1.149 -13.690 5.415 1.00 84.50 257 ALA A O 1
ATOM 1913 N N . GLU A 1 258 ? 0.886 -12.709 5.268 1.00 91.75 258 GLU A N 1
ATOM 1914 C CA . GLU A 1 258 ? 0.791 -11.841 6.450 1.00 91.75 258 GLU A CA 1
ATOM 1915 C C . GLU A 1 258 ? -0.250 -10.716 6.194 1.00 91.75 258 GLU A C 1
ATOM 1917 O O . GLU A 1 258 ? -1.217 -10.593 6.953 1.00 91.75 258 GLU A O 1
ATOM 1922 N N . GLU A 1 259 ? -0.189 -10.050 5.035 1.00 90.12 259 GLU A N 1
ATOM 1923 C CA . GLU A 1 259 ? -1.116 -8.987 4.597 1.00 90.12 259 GLU A CA 1
ATOM 1924 C C . GLU A 1 259 ? -2.581 -9.435 4.509 1.00 90.12 259 GLU A C 1
ATOM 1926 O O . GLU A 1 259 ? -3.515 -8.729 4.900 1.00 90.12 259 GLU A O 1
ATOM 1931 N N . ALA A 1 260 ? -2.834 -10.663 4.045 1.00 88.75 260 ALA A N 1
ATOM 1932 C CA . ALA A 1 260 ? -4.192 -11.208 4.045 1.00 88.75 260 ALA A CA 1
ATOM 1933 C C . ALA A 1 260 ? -4.764 -11.321 5.476 1.00 88.75 260 ALA A C 1
ATOM 1935 O O . ALA A 1 260 ? -5.976 -11.183 5.693 1.00 88.75 260 ALA A O 1
ATOM 1936 N N . GLY A 1 261 ? -3.895 -11.568 6.461 1.00 90.75 261 GLY A N 1
ATOM 1937 C CA . GLY A 1 261 ? -4.227 -11.556 7.882 1.00 90.75 261 GLY A CA 1
ATOM 1938 C C . GLY A 1 261 ? -4.544 -10.154 8.403 1.00 90.75 261 GLY A C 1
ATOM 1939 O O . GLY A 1 261 ? -5.492 -10.004 9.189 1.00 90.75 261 GLY A O 1
ATOM 1940 N N . HIS A 1 262 ? -3.811 -9.141 7.936 1.00 93.50 262 HIS A N 1
ATOM 1941 C CA . HIS A 1 262 ? -4.017 -7.726 8.269 1.00 93.50 262 HIS A CA 1
ATOM 1942 C C . HIS A 1 262 ? -5.338 -7.208 7.710 1.00 93.50 262 HIS A C 1
ATOM 1944 O O . HIS A 1 262 ? -6.156 -6.674 8.461 1.00 93.50 262 HIS A O 1
ATOM 1950 N N . ALA A 1 263 ? -5.639 -7.510 6.446 1.00 90.69 263 ALA A N 1
ATOM 1951 C CA . ALA A 1 263 ? -6.927 -7.206 5.830 1.00 90.69 263 ALA A CA 1
ATOM 1952 C C . ALA A 1 263 ? -8.095 -7.817 6.618 1.00 90.69 263 ALA A C 1
ATOM 1954 O O . ALA A 1 263 ? -9.075 -7.144 6.951 1.00 90.69 263 ALA A O 1
ATOM 1955 N N . GLN A 1 264 ? -7.995 -9.096 6.998 1.00 96.69 264 GLN A N 1
ATOM 1956 C CA . GLN A 1 264 ? -9.034 -9.733 7.810 1.00 96.69 264 GLN A CA 1
ATOM 1957 C C . GLN A 1 264 ? -9.138 -9.113 9.215 1.00 96.69 264 GLN A C 1
ATOM 1959 O O . GLN A 1 264 ? -10.243 -9.011 9.755 1.00 96.69 264 GLN A O 1
ATOM 1964 N N . LEU A 1 265 ? -8.020 -8.701 9.825 1.00 97.19 265 LEU A N 1
ATOM 1965 C CA . LEU A 1 265 ? -8.019 -7.962 11.091 1.00 97.19 265 LEU A CA 1
ATOM 1966 C C . LEU A 1 265 ? -8.744 -6.623 10.949 1.00 97.19 265 LEU A C 1
ATOM 1968 O O . LEU A 1 265 ? -9.587 -6.315 11.790 1.00 97.19 265 LEU A O 1
ATOM 1972 N N . ALA A 1 266 ? -8.483 -5.870 9.884 1.00 95.25 266 ALA A N 1
ATOM 1973 C CA . ALA A 1 266 ? -9.133 -4.593 9.633 1.00 95.25 266 ALA A CA 1
ATOM 1974 C C . ALA A 1 266 ? -10.660 -4.714 9.559 1.00 95.25 266 ALA A C 1
ATOM 1976 O O . ALA A 1 266 ? -11.364 -3.904 10.163 1.00 95.25 266 ALA A O 1
ATOM 1977 N N . TRP A 1 267 ? -11.182 -5.758 8.911 1.00 96.19 267 TRP A N 1
ATOM 1978 C CA . TRP A 1 267 ? -12.624 -6.019 8.873 1.00 96.19 267 TRP A CA 1
ATOM 1979 C C . TRP A 1 267 ? -13.204 -6.409 10.239 1.00 96.19 267 TRP A C 1
ATOM 1981 O O . TRP A 1 267 ? -14.300 -5.969 10.590 1.00 96.19 267 TRP A O 1
ATOM 1991 N N . ASP A 1 268 ? -12.476 -7.194 11.039 1.00 97.31 268 ASP A N 1
ATOM 1992 C CA . ASP A 1 268 ? -12.909 -7.543 12.399 1.00 97.31 268 ASP A CA 1
ATOM 1993 C C . ASP A 1 268 ? -12.918 -6.313 13.324 1.00 97.31 268 ASP A C 1
ATOM 1995 O O . ASP A 1 268 ? -13.819 -6.158 14.152 1.00 97.31 268 ASP A O 1
ATOM 1999 N N . LEU A 1 269 ? -11.933 -5.424 13.165 1.00 96.19 269 LEU A N 1
ATOM 2000 C CA . LEU A 1 269 ? -11.875 -4.132 13.843 1.00 96.19 269 LEU A CA 1
ATOM 2001 C C . LEU A 1 269 ? -13.019 -3.227 13.405 1.00 96.19 269 LEU A C 1
ATOM 2003 O O . LEU A 1 269 ? -13.654 -2.613 14.254 1.00 96.19 269 LEU A O 1
ATOM 2007 N N . HIS A 1 270 ? -13.309 -3.171 12.105 1.00 96.31 270 HIS A N 1
ATOM 2008 C CA . HIS A 1 270 ? -14.397 -2.366 11.566 1.00 96.31 270 HIS A CA 1
ATOM 2009 C C . HIS A 1 270 ? -15.742 -2.793 12.157 1.00 96.31 270 HIS A C 1
ATOM 2011 O O . HIS A 1 270 ? -16.485 -1.948 12.643 1.00 96.31 270 HIS A O 1
ATOM 2017 N N . ALA A 1 271 ? -16.019 -4.100 12.209 1.00 96.25 271 ALA A N 1
ATOM 2018 C CA . ALA A 1 271 ? -17.240 -4.617 12.821 1.00 96.25 271 ALA A CA 1
ATOM 2019 C C . ALA A 1 271 ? -17.381 -4.189 14.292 1.00 96.25 271 ALA A C 1
ATOM 2021 O O . ALA A 1 271 ? -18.455 -3.762 14.705 1.00 96.25 271 ALA A O 1
ATOM 2022 N N . TRP A 1 272 ? -16.296 -4.265 15.070 1.00 96.31 272 TRP A N 1
ATOM 2023 C CA . TRP A 1 272 ? -16.310 -3.813 16.461 1.00 96.31 272 TRP A CA 1
ATOM 2024 C C . TRP A 1 272 ? -16.474 -2.290 16.576 1.00 96.31 272 TRP A C 1
ATOM 2026 O O . TRP A 1 272 ? -17.306 -1.830 17.347 1.00 96.31 272 TRP A O 1
ATOM 2036 N N . LEU A 1 273 ? -15.734 -1.502 15.791 1.00 95.19 273 LEU A N 1
ATOM 2037 C CA . LEU A 1 273 ? -15.790 -0.035 15.820 1.00 95.19 273 LEU A CA 1
ATOM 2038 C C . LEU A 1 273 ? -17.191 0.489 15.480 1.00 95.19 273 LEU A C 1
ATOM 2040 O O . LEU A 1 273 ? -17.679 1.389 16.153 1.00 95.19 273 LEU A O 1
ATOM 2044 N N . ILE A 1 274 ? -17.857 -0.090 14.478 1.00 95.00 274 ILE A N 1
ATOM 2045 C CA . ILE A 1 274 ? -19.222 0.299 14.100 1.00 95.00 274 ILE A CA 1
ATOM 2046 C C . ILE A 1 274 ? -20.237 -0.057 15.196 1.00 95.00 274 ILE A C 1
ATOM 2048 O O . ILE A 1 274 ? -21.117 0.750 15.488 1.00 95.00 274 ILE A O 1
ATOM 2052 N N . ASP A 1 275 ? -20.091 -1.212 15.850 1.00 95.62 275 ASP A N 1
ATOM 2053 C CA . ASP A 1 275 ? -20.932 -1.594 16.995 1.00 95.62 275 ASP A CA 1
ATOM 2054 C C . ASP A 1 275 ? -20.829 -0.567 18.137 1.00 95.62 275 ASP A C 1
ATOM 2056 O O . ASP A 1 275 ? -21.840 -0.171 18.705 1.00 95.62 275 ASP A O 1
ATOM 2060 N N . GLN A 1 276 ? -19.629 -0.036 18.402 1.00 93.69 276 GLN A N 1
ATOM 2061 C CA . GLN A 1 276 ? -19.426 1.002 19.424 1.00 93.69 276 GLN A CA 1
ATOM 2062 C C . GLN A 1 276 ? -19.957 2.394 19.033 1.00 93.69 276 GLN A C 1
ATOM 2064 O O . GLN A 1 276 ? -20.151 3.236 19.907 1.00 93.69 276 GLN A O 1
ATOM 2069 N N . LEU A 1 277 ? -20.154 2.663 17.739 1.00 91.38 277 LEU A N 1
ATOM 2070 C CA . LEU A 1 277 ? -20.711 3.928 17.234 1.00 91.38 277 LEU A CA 1
ATOM 2071 C C . LEU A 1 277 ? -22.233 3.894 17.090 1.00 91.38 277 LEU A C 1
ATOM 2073 O O . LEU A 1 277 ? -22.845 4.926 16.807 1.00 91.38 277 LEU A O 1
ATOM 2077 N N . THR A 1 278 ? -22.842 2.720 17.241 1.00 78.81 278 THR A N 1
ATOM 2078 C CA . THR A 1 278 ? -24.290 2.569 17.123 1.00 78.81 278 THR A CA 1
ATOM 2079 C C . THR A 1 278 ? -24.955 3.070 18.419 1.00 78.81 278 THR A C 1
ATOM 2081 O O . THR A 1 278 ? -24.507 2.673 19.495 1.00 78.81 278 THR A O 1
ATOM 2084 N N . PRO A 1 279 ? -25.969 3.960 18.347 1.00 56.19 279 PRO A N 1
ATOM 2085 C CA . PRO A 1 279 ? -26.633 4.540 19.522 1.00 56.19 279 PRO A CA 1
ATOM 2086 C C . PRO A 1 279 ? -27.318 3.537 20.456 1.00 56.19 279 PRO A C 1
ATOM 2088 O O . PRO A 1 279 ? -27.868 2.532 19.948 1.00 56.19 279 PRO A O 1
#